Protein AF-A0A9W6WH96-F1 (afdb_monomer_lite)

Organism: Candida boidinii (NCBI:txid5477)

Secondary structure (DSSP, 8-state):
-----HHHHGGGGSGGGGGGS-HHHHHHHHH-HHHHHTS-HHHHHHHHHHHHHHHH-S-HHHHHHHHHHHHHHTTSHHHHTSTHHHHHHHHHHHHHHTGGG-S-TTS--HHHHHHHHHHHHHHHHHHHHHTT-HHHIIIIIGGGHHHHHHHHHHHTTTSHHHHHHHHHHHHHH-HHHHGGGHHHHHHHHHHHHH-HHHHTTS-HHHHHHHHHHHHHHHHHHHHHHHHHHTT--

Radius of gyration: 19.86 Å; chains: 1; bounding box: 46×36×74 Å

Foldseek 3Di:
DPPDELVNLLVCLADCSVVVDDLVVSLVVLLDPVRVVPDDPVSVVSLLVSLLVLLQDLDLVSVQSSLSSLLRNLVDPVCLPDPSLLSSLVSLLVCLVCLSVDPDPVDDDPSSLSSNLSSLVSNLSSVVSCPPPVVCCVPRPLVCVLSLLVSLLVCCVSHVVSSLVVNLVCCVVPVVSCQVCLVSSLVSLVVCVVVVVRVVVDDPSSNVSSVVSNVSSCVSNVVVVVVVVVVPD

InterPro domains:
  IPR012583 Pre-rRNA-processing protein RIX1, N-terminal [PF08167] (21-197)

pLDDT: mean 91.37, std 12.66, range [35.94, 98.75]

Sequence (233 aa):
MSVVNMDSILPFLEGDKIFELDLNNLLTLLSQPSLIKSSDKTQLNSLCGKVNNYLKSNNTRYRWIGTKLVTIICLHPEIIISNHTSIFLVNLIKILETKCFVKDESNIDIHTLVTLKSATNAINFIINKIKGKPSLTREILTPKLPIIISNLINCIHLIPEDSIKLLIKILINNSTTFRPFGNKFEVKLLNLINNDSNFNKFNQSLKDLILLSLVLLKFNLSRENSTSIMILN

Structure (mmCIF, N/CA/C/O backbone):
data_AF-A0A9W6WH96-F1
#
_entry.id   AF-A0A9W6WH96-F1
#
loop_
_atom_site.group_PDB
_atom_site.id
_atom_site.type_symbol
_atom_site.label_atom_id
_atom_site.label_alt_id
_atom_site.label_comp_id
_atom_site.label_asym_id
_atom_site.label_entity_id
_atom_site.label_seq_id
_atom_site.pdbx_PDB_ins_code
_atom_site.Cartn_x
_atom_site.Cartn_y
_atom_site.Cartn_z
_atom_site.occupancy
_atom_site.B_iso_or_equiv
_atom_site.auth_seq_id
_atom_site.auth_comp_id
_atom_site.auth_asym_id
_atom_site.auth_atom_id
_atom_site.pdbx_PDB_model_num
ATOM 1 N N . MET A 1 1 ? 4.912 -12.665 -32.620 1.00 43.31 1 MET A N 1
ATOM 2 C CA . MET A 1 1 ? 4.842 -11.627 -31.568 1.00 43.31 1 MET A CA 1
ATOM 3 C C . MET A 1 1 ? 6.234 -11.056 -31.403 1.00 43.31 1 MET A C 1
ATOM 5 O O . MET A 1 1 ? 7.136 -11.818 -31.084 1.00 43.31 1 MET A O 1
ATOM 9 N N . SER A 1 2 ? 6.435 -9.772 -31.696 1.00 48.72 2 SER A N 1
ATOM 10 C CA . SER A 1 2 ? 7.694 -9.091 -31.378 1.00 48.72 2 SER A CA 1
ATOM 11 C C . SER A 1 2 ? 7.950 -9.212 -29.876 1.00 48.72 2 SER A C 1
ATOM 13 O O . SER A 1 2 ? 7.041 -8.975 -29.080 1.00 48.72 2 SER A O 1
ATOM 15 N N . VAL A 1 3 ? 9.158 -9.6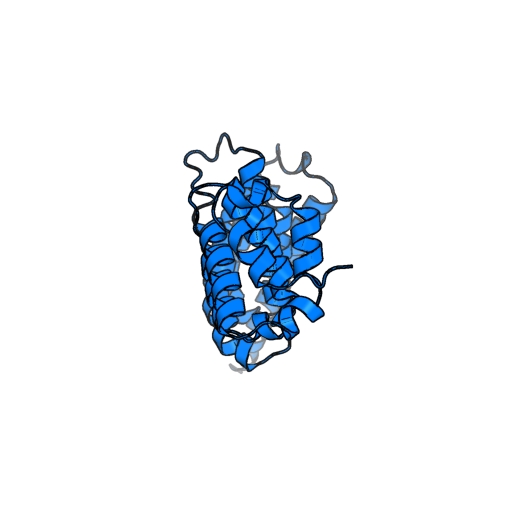18 -29.488 1.00 59.16 3 VAL A N 1
ATOM 16 C CA . VAL A 1 3 ? 9.557 -9.656 -28.079 1.00 59.16 3 VAL A CA 1
ATOM 17 C C . VAL A 1 3 ? 9.529 -8.219 -27.568 1.00 59.16 3 VAL A C 1
ATOM 19 O O . VAL A 1 3 ? 10.343 -7.398 -27.981 1.00 59.16 3 VAL A O 1
ATOM 22 N N . VAL A 1 4 ? 8.553 -7.895 -26.722 1.00 78.31 4 VAL A N 1
ATOM 23 C CA . VAL A 1 4 ? 8.501 -6.595 -26.051 1.00 78.31 4 VAL A CA 1
ATOM 24 C C . VAL A 1 4 ? 9.671 -6.549 -25.074 1.00 78.31 4 VAL A C 1
ATOM 26 O O . VAL A 1 4 ? 9.754 -7.385 -24.175 1.00 78.31 4 VAL A O 1
ATOM 29 N N . ASN A 1 5 ? 10.589 -5.605 -25.274 1.00 87.44 5 ASN A N 1
ATOM 30 C CA . ASN A 1 5 ? 11.733 -5.381 -24.394 1.00 87.44 5 ASN A CA 1
ATOM 31 C C . ASN A 1 5 ? 11.494 -4.156 -23.496 1.00 87.44 5 ASN A C 1
ATOM 33 O O . ASN A 1 5 ? 10.619 -3.330 -23.762 1.00 87.44 5 ASN A O 1
ATOM 37 N N . MET A 1 6 ? 12.278 -4.021 -22.426 1.00 92.75 6 MET A N 1
ATOM 38 C CA . MET A 1 6 ? 12.121 -2.910 -21.481 1.00 92.75 6 MET A CA 1
ATOM 39 C C . MET A 1 6 ? 12.318 -1.543 -22.154 1.00 92.75 6 MET A C 1
ATOM 41 O O . MET A 1 6 ? 11.566 -0.611 -21.875 1.00 92.75 6 MET A O 1
ATOM 45 N N . ASP A 1 7 ? 13.254 -1.439 -23.101 1.00 91.25 7 ASP A N 1
ATOM 46 C CA . ASP A 1 7 ? 13.536 -0.192 -23.825 1.00 91.25 7 ASP A CA 1
ATOM 47 C C . ASP A 1 7 ? 12.346 0.314 -24.643 1.00 91.25 7 ASP A C 1
ATOM 49 O O . ASP A 1 7 ? 12.179 1.520 -24.792 1.00 91.25 7 ASP A O 1
ATOM 53 N N . SER A 1 8 ? 11.481 -0.584 -25.123 1.00 90.38 8 SER A N 1
ATOM 54 C CA . SER A 1 8 ? 10.247 -0.194 -25.812 1.00 90.38 8 SER A CA 1
ATOM 55 C C . SER A 1 8 ? 9.182 0.376 -24.869 1.00 90.38 8 SER A C 1
ATOM 57 O O . SER A 1 8 ? 8.305 1.105 -25.318 1.00 90.38 8 SER A O 1
ATOM 59 N N . ILE A 1 9 ? 9.255 0.088 -23.564 1.00 92.50 9 ILE A N 1
ATOM 60 C CA . ILE A 1 9 ? 8.260 0.513 -22.566 1.00 92.50 9 ILE A CA 1
ATOM 61 C C . ILE A 1 9 ? 8.702 1.785 -21.832 1.00 92.50 9 ILE A C 1
ATOM 63 O O . ILE A 1 9 ? 7.886 2.666 -21.556 1.00 92.50 9 ILE A O 1
ATOM 67 N N . LEU A 1 10 ? 9.993 1.901 -21.506 1.00 94.50 10 LEU A N 1
ATOM 68 C CA . LEU A 1 10 ? 10.538 2.999 -20.698 1.00 94.50 10 LEU A CA 1
ATOM 69 C C . LEU A 1 10 ? 10.204 4.421 -21.202 1.00 94.50 10 LEU A C 1
ATOM 71 O O . LEU A 1 10 ? 9.990 5.290 -20.347 1.00 94.50 10 LEU A O 1
ATOM 75 N N . PRO A 1 11 ? 10.146 4.710 -22.518 1.00 94.00 11 PRO A N 1
ATOM 76 C CA . PRO A 1 11 ? 9.770 6.032 -23.021 1.00 94.00 11 PRO A CA 1
ATOM 77 C C . PRO A 1 11 ? 8.338 6.435 -22.661 1.00 94.00 11 PRO A C 1
ATOM 79 O O . PRO A 1 11 ? 8.086 7.612 -22.428 1.00 94.00 11 PRO A O 1
ATOM 82 N N . PHE A 1 12 ? 7.420 5.470 -22.558 1.00 93.44 12 PHE A N 1
ATOM 83 C CA . PHE A 1 12 ? 6.015 5.723 -22.226 1.00 93.44 12 PHE A CA 1
ATOM 84 C C . PHE A 1 12 ? 5.785 5.920 -20.725 1.00 93.44 12 PHE A C 1
ATOM 86 O O . PHE A 1 12 ? 4.763 6.452 -20.317 1.00 93.44 12 PHE A O 1
ATOM 93 N N . LEU A 1 13 ? 6.745 5.552 -19.874 1.00 94.00 13 LEU A N 1
ATOM 94 C CA . LEU A 1 13 ? 6.675 5.767 -18.424 1.00 94.00 13 LEU A CA 1
ATOM 95 C C . LEU A 1 13 ? 7.136 7.180 -18.005 1.00 94.00 13 LEU A C 1
ATOM 97 O O . LEU A 1 13 ? 7.658 7.366 -16.905 1.00 94.00 13 LEU A O 1
ATOM 101 N N . GLU A 1 14 ? 6.988 8.181 -18.874 1.00 90.19 14 GLU A N 1
ATOM 102 C CA . GLU A 1 14 ? 7.361 9.574 -18.604 1.00 90.19 14 GLU A CA 1
ATOM 103 C C . GLU A 1 14 ? 6.163 10.516 -18.708 1.00 90.19 14 GLU A C 1
ATOM 105 O O . GLU A 1 14 ? 5.670 10.792 -19.800 1.00 90.19 14 GLU A O 1
ATOM 110 N N . GLY A 1 15 ? 5.739 11.073 -17.570 1.00 91.19 15 GLY A N 1
ATOM 111 C CA . GLY A 1 15 ? 4.706 12.111 -17.532 1.00 91.19 15 GLY A CA 1
ATOM 112 C C . GLY A 1 15 ? 3.425 11.671 -18.238 1.00 91.19 15 GLY A C 1
ATOM 113 O O . GLY A 1 15 ? 2.904 10.592 -17.943 1.00 91.19 15 GLY A O 1
ATOM 114 N N . ASP A 1 16 ? 2.944 12.496 -19.169 1.00 94.88 16 ASP A N 1
ATOM 115 C CA . ASP A 1 16 ? 1.721 12.248 -19.938 1.00 94.88 16 ASP A CA 1
ATOM 116 C C . ASP A 1 16 ? 1.843 11.152 -20.998 1.00 94.88 16 ASP A C 1
ATOM 118 O O . ASP A 1 16 ? 0.815 10.608 -21.401 1.00 94.88 16 ASP A O 1
ATOM 122 N N . LYS A 1 17 ? 3.059 10.749 -21.398 1.00 94.12 17 LYS A N 1
ATOM 123 C CA . LYS A 1 17 ? 3.243 9.693 -22.412 1.00 94.12 17 LYS A CA 1
ATOM 124 C C . LYS A 1 17 ? 2.633 8.356 -21.987 1.00 94.12 17 LYS A C 1
ATOM 126 O O . LYS A 1 17 ? 2.314 7.519 -22.822 1.00 94.12 17 LYS A O 1
ATOM 131 N N . ILE A 1 18 ? 2.403 8.157 -20.687 1.00 93.88 18 ILE A N 1
ATOM 132 C CA . ILE A 1 18 ? 1.748 6.950 -20.166 1.00 93.88 18 ILE A CA 1
ATOM 133 C C . ILE A 1 18 ? 0.298 6.816 -20.620 1.00 93.88 18 ILE A C 1
ATOM 135 O O . ILE A 1 18 ? -0.246 5.717 -20.597 1.00 93.88 18 ILE A O 1
ATOM 139 N N . PHE A 1 19 ? -0.326 7.923 -21.026 1.00 92.94 19 PHE A N 1
ATOM 140 C CA . PHE A 1 19 ? -1.679 7.936 -21.567 1.00 92.94 19 PHE A CA 1
ATOM 141 C C . PHE A 1 19 ? -1.729 7.608 -23.063 1.00 92.94 19 PHE A C 1
ATOM 143 O O . PHE A 1 19 ? -2.820 7.402 -23.586 1.00 92.94 19 PHE A O 1
ATOM 150 N N . GLU A 1 20 ? -0.579 7.523 -23.741 1.00 92.56 20 GLU A N 1
ATOM 151 C CA . GLU A 1 20 ? -0.488 7.035 -25.125 1.00 92.56 20 GLU A CA 1
ATOM 152 C C . GLU A 1 20 ? -0.678 5.512 -25.206 1.00 92.56 20 GLU A C 1
ATOM 154 O O . GLU A 1 20 ? -0.972 4.973 -26.272 1.00 92.56 20 GLU A O 1
ATOM 159 N N . LEU A 1 21 ? -0.538 4.812 -24.075 1.00 89.00 21 LEU A N 1
ATOM 160 C CA . LEU A 1 21 ? -0.776 3.380 -23.953 1.00 89.00 21 LEU A CA 1
ATOM 161 C C . LEU A 1 21 ? -2.022 3.101 -23.114 1.00 89.00 21 LEU A C 1
ATOM 163 O O . LEU A 1 21 ? -2.328 3.799 -22.146 1.00 89.00 21 LEU A O 1
ATOM 167 N N . ASP A 1 22 ? -2.698 1.997 -23.427 1.00 93.38 22 ASP A N 1
ATOM 168 C CA . ASP A 1 22 ? -3.672 1.436 -22.500 1.00 93.38 22 ASP A CA 1
ATOM 169 C C . ASP A 1 22 ? -2.956 0.968 -21.221 1.00 93.38 22 ASP A C 1
ATOM 171 O O . ASP A 1 22 ? -2.044 0.132 -21.253 1.00 93.38 22 ASP A O 1
ATOM 175 N N . LEU A 1 23 ? -3.375 1.517 -20.079 1.00 92.88 23 LEU A N 1
ATOM 176 C CA . LEU A 1 23 ? -2.734 1.246 -18.795 1.00 92.88 23 LEU A CA 1
ATOM 177 C C . LEU A 1 23 ? -2.825 -0.239 -18.418 1.00 92.88 23 LEU A C 1
ATOM 179 O O . LEU A 1 23 ? -1.879 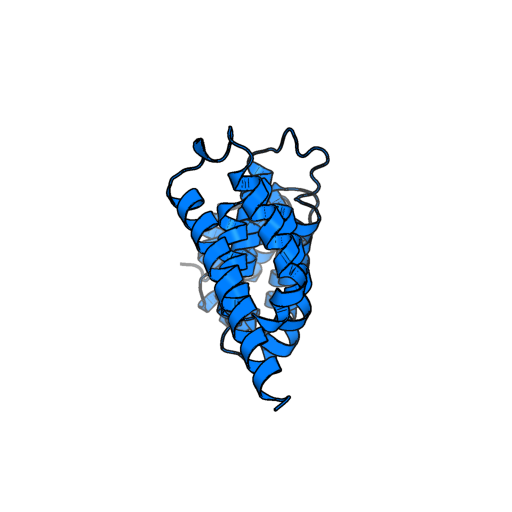-0.766 -17.837 1.00 92.88 23 LEU A O 1
ATOM 183 N N . ASN A 1 24 ? -3.913 -0.938 -18.752 1.00 94.44 24 ASN A N 1
ATOM 184 C CA . ASN A 1 24 ? -4.045 -2.358 -18.421 1.00 94.44 24 ASN A CA 1
ATOM 185 C C . ASN A 1 24 ? -3.065 -3.207 -19.233 1.00 94.44 24 ASN A C 1
ATOM 187 O O . ASN A 1 24 ? -2.438 -4.112 -18.676 1.00 94.44 24 ASN A O 1
ATOM 191 N N . ASN A 1 25 ? -2.870 -2.883 -20.511 1.00 93.19 25 ASN A N 1
ATOM 192 C CA . ASN A 1 25 ? -1.865 -3.528 -21.353 1.00 93.19 25 ASN A CA 1
ATOM 193 C C . ASN A 1 25 ? -0.452 -3.307 -20.800 1.00 93.19 25 ASN A C 1
ATOM 195 O O . ASN A 1 25 ? 0.304 -4.267 -20.642 1.00 93.19 25 ASN A O 1
ATOM 199 N N . LEU A 1 26 ? -0.117 -2.072 -20.419 1.00 94.94 26 LEU A N 1
ATOM 200 C CA . LEU A 1 26 ? 1.169 -1.748 -19.796 1.00 94.94 26 LEU A CA 1
ATOM 201 C C . LEU A 1 26 ? 1.392 -2.528 -18.488 1.00 94.94 26 LEU A C 1
ATOM 203 O O . LEU A 1 26 ? 2.449 -3.130 -18.294 1.00 94.94 26 LEU A O 1
ATOM 207 N N . LEU A 1 27 ? 0.395 -2.559 -17.599 1.00 95.94 27 LEU A N 1
ATOM 208 C CA . LEU A 1 27 ? 0.463 -3.321 -16.347 1.00 95.94 27 LEU A CA 1
ATOM 209 C C . LEU A 1 27 ? 0.588 -4.831 -16.612 1.00 95.94 27 LEU A C 1
ATOM 211 O O . LEU A 1 27 ? 1.338 -5.517 -15.920 1.00 95.94 27 LEU A O 1
ATOM 215 N N . THR A 1 28 ? -0.083 -5.345 -17.643 1.00 95.19 28 THR A N 1
ATOM 216 C CA . THR A 1 28 ? 0.016 -6.755 -18.047 1.00 95.19 28 THR A CA 1
ATOM 217 C C . THR A 1 28 ? 1.424 -7.096 -18.521 1.00 95.19 28 THR A C 1
ATOM 219 O O . THR A 1 28 ? 1.975 -8.108 -18.086 1.00 95.19 28 THR A O 1
ATOM 222 N N . LEU A 1 29 ? 2.045 -6.240 -19.337 1.00 94.38 29 LEU A N 1
ATOM 223 C CA . LEU A 1 29 ? 3.429 -6.417 -19.787 1.00 94.38 29 LEU A CA 1
ATOM 224 C C . LEU A 1 29 ? 4.414 -6.388 -18.613 1.00 94.38 29 LEU A C 1
ATOM 226 O O . LEU A 1 29 ? 5.224 -7.301 -18.470 1.00 94.38 29 LEU A O 1
ATOM 230 N N . LEU A 1 30 ? 4.294 -5.398 -17.724 1.00 95.81 30 LEU A N 1
ATOM 231 C CA . LEU A 1 30 ? 5.147 -5.275 -16.535 1.00 95.81 30 LEU A CA 1
ATOM 232 C C . LEU A 1 30 ? 4.955 -6.420 -15.530 1.00 95.81 30 LEU A C 1
ATOM 234 O O . LEU A 1 30 ? 5.844 -6.681 -14.721 1.00 95.81 30 LEU A O 1
ATOM 238 N N . SER A 1 31 ? 3.821 -7.124 -15.572 1.00 95.94 31 SER A N 1
ATOM 239 C CA . SER A 1 31 ? 3.589 -8.312 -14.744 1.00 95.94 31 SER A CA 1
ATOM 240 C C . SER A 1 31 ? 4.328 -9.560 -15.244 1.00 95.94 31 SER A C 1
ATOM 242 O O . SER A 1 31 ? 4.489 -10.507 -14.475 1.00 95.94 31 SER A O 1
ATOM 244 N N . GLN A 1 32 ? 4.809 -9.572 -16.494 1.00 95.06 32 GLN A N 1
ATOM 245 C CA . GLN A 1 32 ? 5.478 -10.734 -17.081 1.00 95.06 32 GLN A CA 1
ATOM 246 C C . GLN A 1 32 ? 6.895 -10.907 -16.510 1.00 95.06 32 GLN A C 1
ATOM 248 O O . GLN A 1 32 ? 7.728 -10.008 -16.655 1.00 95.06 32 GLN A O 1
ATOM 253 N N . PRO A 1 33 ? 7.233 -12.069 -15.913 1.00 93.75 33 PRO A N 1
ATOM 254 C CA . PRO A 1 33 ? 8.574 -12.302 -15.374 1.00 93.75 33 PRO A CA 1
ATOM 255 C C . PRO A 1 33 ? 9.675 -12.268 -16.437 1.00 93.75 33 PRO A C 1
ATOM 257 O O . PRO A 1 33 ? 10.805 -11.903 -16.128 1.00 93.75 33 PRO A O 1
ATOM 260 N N . SER A 1 34 ? 9.359 -12.649 -17.681 1.00 92.81 34 SER A N 1
ATOM 261 C CA . SER A 1 34 ? 10.312 -12.648 -18.796 1.00 92.81 34 SER A CA 1
ATOM 262 C C . SER A 1 34 ? 10.892 -11.259 -19.043 1.00 92.81 34 SER A C 1
ATOM 264 O O . SER A 1 34 ? 12.106 -11.137 -19.148 1.00 92.81 34 SER A O 1
ATOM 266 N N . LEU A 1 35 ? 10.045 -10.226 -19.041 1.00 93.44 35 LEU A N 1
ATOM 267 C CA . LEU A 1 35 ? 10.442 -8.837 -19.261 1.00 93.44 35 LEU A CA 1
ATOM 268 C C . LEU A 1 35 ? 11.412 -8.341 -18.177 1.00 93.44 35 LEU A C 1
ATOM 270 O O . LEU A 1 35 ? 12.414 -7.701 -18.486 1.00 93.44 35 LEU A O 1
ATOM 274 N N . ILE A 1 36 ? 11.130 -8.646 -16.906 1.00 93.69 36 ILE A N 1
ATOM 275 C CA . ILE A 1 36 ? 11.976 -8.210 -15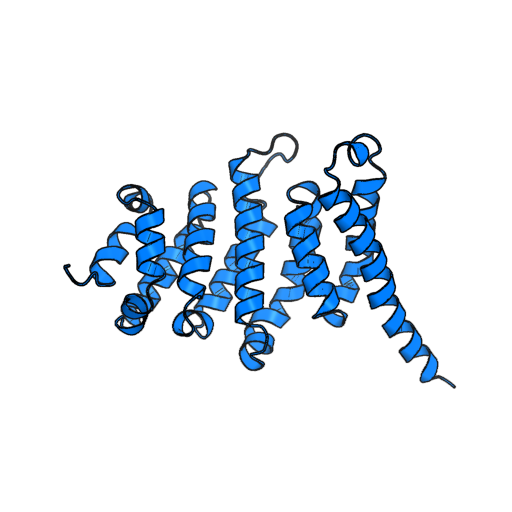.784 1.00 93.69 36 ILE A CA 1
ATOM 276 C C . ILE A 1 36 ? 13.293 -8.983 -15.751 1.00 93.69 36 ILE A C 1
ATOM 278 O O . ILE A 1 36 ? 14.346 -8.374 -15.583 1.00 93.69 36 ILE A O 1
ATOM 282 N N . LYS A 1 37 ? 13.258 -10.303 -15.964 1.00 91.62 37 LYS A N 1
ATOM 283 C CA . LYS A 1 37 ? 14.458 -11.153 -15.939 1.00 91.62 37 LYS A CA 1
ATOM 284 C C . LYS A 1 37 ? 15.406 -10.904 -17.105 1.00 91.62 37 LYS A C 1
ATOM 286 O O . LYS A 1 37 ? 16.606 -11.098 -16.948 1.00 91.62 37 LYS A O 1
ATOM 291 N N . SER A 1 38 ? 14.884 -10.501 -18.263 1.00 91.25 38 SER A N 1
ATOM 292 C CA . SER A 1 38 ? 15.706 -10.147 -19.423 1.00 91.25 38 SER A CA 1
ATOM 293 C C . SER A 1 38 ? 16.267 -8.726 -19.358 1.00 91.25 38 SER A C 1
ATOM 295 O O . SER A 1 38 ? 17.024 -8.350 -20.246 1.00 91.25 38 SER A O 1
ATOM 297 N N . SER A 1 39 ? 15.860 -7.920 -18.371 1.00 93.81 39 SER A N 1
ATOM 298 C CA . SER A 1 39 ? 16.309 -6.535 -18.233 1.00 93.81 39 SER A CA 1
ATOM 299 C C . SER A 1 39 ? 17.620 -6.452 -17.463 1.00 93.81 39 SER A C 1
ATOM 301 O O . SER A 1 39 ? 17.799 -7.118 -16.441 1.00 93.81 39 SER A O 1
ATOM 303 N N . ASP A 1 40 ? 18.519 -5.577 -17.903 1.00 94.19 40 ASP A N 1
ATOM 304 C CA . ASP A 1 40 ? 19.734 -5.281 -17.156 1.00 94.19 40 ASP A CA 1
ATOM 305 C C . ASP A 1 40 ? 19.469 -4.354 -15.950 1.00 94.19 40 ASP A C 1
ATOM 307 O O . ASP A 1 40 ? 18.388 -3.789 -15.748 1.00 94.19 40 ASP A O 1
ATOM 311 N N . LYS A 1 41 ? 20.494 -4.172 -15.112 1.00 94.00 41 LYS A N 1
ATOM 312 C CA . LYS A 1 41 ? 20.401 -3.337 -13.906 1.00 94.00 41 LYS A CA 1
ATOM 313 C C . LYS A 1 41 ? 20.079 -1.870 -14.223 1.00 94.00 41 LYS A C 1
ATOM 315 O O . LYS A 1 41 ? 19.404 -1.215 -13.428 1.00 94.00 41 LYS A O 1
ATOM 320 N N . THR A 1 42 ? 20.559 -1.343 -15.345 1.00 95.56 42 THR A N 1
ATOM 321 C CA . THR A 1 42 ? 20.336 0.047 -15.767 1.00 95.56 42 THR A CA 1
ATOM 322 C C . THR A 1 42 ? 18.880 0.253 -16.167 1.00 95.56 42 THR A C 1
ATOM 324 O O . THR A 1 42 ? 18.243 1.205 -15.711 1.00 95.56 42 THR A O 1
ATOM 327 N N . GLN A 1 43 ? 18.322 -0.683 -16.930 1.00 95.69 43 GLN A N 1
ATOM 328 C CA . GLN A 1 43 ? 16.921 -0.707 -17.336 1.00 95.69 43 GLN A CA 1
ATOM 329 C C . GLN A 1 43 ? 15.988 -0.828 -16.128 1.00 95.69 43 GLN A C 1
ATOM 331 O O . GLN A 1 43 ? 15.042 -0.048 -16.003 1.00 95.69 43 GLN A O 1
ATOM 336 N N . LEU A 1 44 ? 16.287 -1.727 -15.183 1.00 96.38 44 LEU A N 1
ATOM 337 C CA . LEU A 1 44 ? 15.505 -1.862 -13.948 1.00 96.38 44 LEU A CA 1
ATOM 338 C C . LEU A 1 44 ? 15.581 -0.604 -13.072 1.00 96.38 44 LEU A C 1
ATOM 340 O O . LEU A 1 44 ? 14.573 -0.182 -12.504 1.00 96.38 44 LEU A O 1
ATOM 344 N N . ASN A 1 45 ? 16.748 0.039 -12.988 1.00 96.75 45 ASN A N 1
ATOM 345 C CA . ASN A 1 45 ? 16.885 1.317 -12.288 1.00 96.75 45 ASN A CA 1
ATOM 346 C C . ASN A 1 45 ? 16.075 2.430 -12.961 1.00 96.75 45 ASN A C 1
ATOM 348 O O . ASN A 1 45 ? 15.434 3.215 -12.261 1.00 96.75 45 ASN A O 1
ATOM 352 N N . SER A 1 46 ? 16.071 2.482 -14.295 1.00 97.06 46 SER A N 1
ATOM 353 C CA . SER A 1 46 ? 15.273 3.437 -15.070 1.00 97.06 46 SER A CA 1
ATOM 354 C C . SER A 1 46 ? 13.774 3.220 -14.848 1.00 97.06 46 SER A C 1
ATOM 356 O O . SER A 1 46 ? 13.060 4.169 -14.517 1.00 97.06 46 SER A O 1
ATOM 358 N N . LEU A 1 47 ? 13.309 1.966 -14.912 1.00 97.81 47 LEU A N 1
ATOM 359 C CA . LEU A 1 47 ? 11.928 1.583 -14.604 1.00 97.81 47 LEU A CA 1
ATOM 360 C C . LEU A 1 47 ? 11.531 2.052 -13.200 1.00 97.81 47 LEU A C 1
ATOM 362 O O . LEU A 1 47 ? 10.558 2.790 -13.039 1.00 97.81 47 LEU A O 1
ATOM 366 N N . CYS A 1 48 ? 12.307 1.668 -12.184 1.00 98.06 48 CYS A N 1
ATOM 367 C CA . CYS A 1 48 ? 12.036 2.041 -10.800 1.00 98.06 48 CYS A CA 1
ATOM 368 C C . CYS A 1 48 ? 12.052 3.559 -10.597 1.00 98.06 48 CYS A C 1
ATOM 370 O O . CYS A 1 48 ? 11.176 4.092 -9.917 1.00 98.06 48 CYS A O 1
ATOM 372 N N . GLY A 1 49 ? 13.003 4.268 -11.212 1.00 98.00 49 GLY A N 1
ATOM 373 C CA . GLY A 1 49 ? 13.092 5.726 -11.161 1.00 98.00 49 GLY A CA 1
ATOM 374 C C . GLY A 1 49 ? 11.853 6.410 -11.742 1.00 98.00 49 GLY A C 1
ATOM 375 O O . GLY A 1 49 ? 11.284 7.299 -11.109 1.00 98.00 49 GLY A O 1
ATOM 376 N N . LYS A 1 50 ? 11.376 5.949 -12.900 1.00 98.00 50 LYS A N 1
ATOM 377 C CA . LYS A 1 50 ? 10.167 6.478 -13.548 1.00 98.00 50 LYS A CA 1
ATOM 378 C C . LYS A 1 50 ? 8.905 6.208 -12.732 1.00 98.00 50 LYS A C 1
ATOM 380 O O . LYS A 1 50 ? 8.135 7.131 -12.471 1.00 98.00 50 LYS A O 1
ATOM 385 N N . VAL A 1 51 ? 8.733 4.985 -12.225 1.00 98.25 51 VAL A N 1
ATOM 386 C CA . VAL A 1 51 ? 7.625 4.644 -11.311 1.00 98.25 51 VAL A CA 1
ATOM 387 C C . VAL A 1 51 ? 7.655 5.521 -10.056 1.00 98.25 51 VAL A C 1
ATOM 389 O O . VAL A 1 51 ? 6.621 6.014 -9.599 1.00 98.25 51 VAL A O 1
ATOM 392 N N . ASN A 1 52 ? 8.848 5.780 -9.524 1.00 98.00 52 ASN A N 1
ATOM 393 C CA . ASN A 1 52 ? 9.028 6.643 -8.368 1.00 98.00 52 ASN A CA 1
ATOM 394 C C . ASN A 1 52 ? 8.623 8.103 -8.634 1.00 98.00 52 ASN A C 1
ATOM 396 O O . ASN A 1 52 ? 8.072 8.758 -7.748 1.00 98.00 52 ASN A O 1
ATOM 400 N N . ASN A 1 53 ? 8.854 8.612 -9.847 1.00 98.19 53 ASN A N 1
ATOM 401 C CA . ASN A 1 53 ? 8.446 9.965 -10.232 1.00 98.19 53 ASN A CA 1
ATOM 402 C C . ASN A 1 53 ? 6.918 10.127 -10.200 1.00 98.19 53 ASN A C 1
ATOM 404 O O . ASN A 1 53 ? 6.427 11.147 -9.714 1.00 98.19 53 ASN A O 1
ATOM 408 N N . TYR A 1 54 ? 6.161 9.102 -10.609 1.00 98.38 54 TYR A N 1
ATOM 409 C CA . TYR A 1 54 ? 4.697 9.106 -10.489 1.00 98.38 54 TYR A CA 1
ATOM 410 C C . TYR A 1 54 ? 4.230 9.189 -9.030 1.00 98.38 54 TYR A C 1
ATOM 412 O O . TYR A 1 54 ? 3.360 9.999 -8.711 1.00 98.38 54 TYR A O 1
ATOM 420 N N . LEU A 1 55 ? 4.842 8.419 -8.121 1.00 98.19 55 LEU A N 1
ATOM 421 C CA . LEU A 1 55 ? 4.510 8.467 -6.687 1.00 98.19 55 LEU A CA 1
ATOM 422 C C . LEU A 1 55 ? 4.803 9.835 -6.052 1.00 98.19 55 LEU A C 1
ATOM 424 O O . LEU A 1 55 ? 4.076 10.271 -5.160 1.00 98.19 55 LEU A O 1
ATOM 428 N N . LYS A 1 56 ? 5.874 10.503 -6.495 1.00 96.94 56 LYS A N 1
ATOM 429 C CA . LYS A 1 5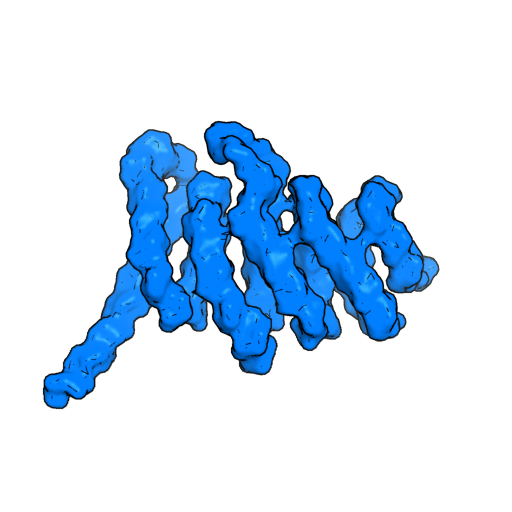6 ? 6.294 11.814 -5.978 1.00 96.94 56 LYS A CA 1
ATOM 430 C C . LYS A 1 56 ? 5.480 12.980 -6.521 1.00 96.94 56 LYS A C 1
ATOM 432 O O . LYS A 1 56 ? 5.533 14.058 -5.935 1.00 96.94 56 LYS A O 1
ATOM 437 N N . SER A 1 57 ? 4.757 12.784 -7.620 1.00 96.38 57 SER A N 1
ATOM 438 C CA . SER A 1 57 ? 4.023 13.857 -8.281 1.00 96.38 57 SER A CA 1
ATOM 439 C C . SER A 1 57 ? 3.050 14.572 -7.340 1.00 96.38 57 SER A C 1
ATOM 441 O O . SER A 1 57 ? 2.487 13.957 -6.437 1.00 96.38 57 SER A O 1
ATOM 443 N N . ASN A 1 58 ? 2.798 15.858 -7.584 1.00 94.00 58 ASN A N 1
ATOM 444 C CA . ASN A 1 58 ? 1.730 16.605 -6.914 1.00 94.00 58 ASN A CA 1
ATOM 445 C C . ASN A 1 58 ? 0.347 16.353 -7.530 1.00 94.00 58 ASN A C 1
ATOM 447 O O . ASN A 1 58 ? -0.657 16.783 -6.973 1.00 94.00 58 ASN A O 1
ATOM 451 N N . ASN A 1 59 ? 0.283 15.641 -8.656 1.00 94.75 59 ASN A N 1
ATOM 452 C CA . ASN A 1 59 ? -0.966 15.287 -9.311 1.00 94.75 59 ASN A CA 1
ATOM 453 C C . ASN A 1 59 ? -1.517 13.961 -8.752 1.00 94.75 59 ASN A C 1
ATOM 455 O O . ASN A 1 59 ? -0.860 12.917 -8.819 1.00 94.75 59 ASN A O 1
ATOM 459 N N . THR A 1 60 ? -2.750 13.992 -8.241 1.00 95.50 60 THR A N 1
ATOM 460 C CA . THR A 1 60 ? -3.450 12.829 -7.669 1.00 95.50 60 THR A CA 1
ATOM 461 C C . THR A 1 60 ? -3.557 11.656 -8.646 1.00 95.50 60 THR A C 1
ATOM 463 O O . THR A 1 60 ? -3.311 10.511 -8.267 1.00 95.50 60 THR A O 1
ATOM 466 N N . ARG A 1 61 ? -3.845 11.916 -9.927 1.00 95.25 61 ARG A N 1
ATOM 467 C CA . ARG A 1 61 ? -3.944 10.870 -10.956 1.00 95.25 61 ARG A CA 1
ATOM 468 C C . ARG A 1 61 ? -2.598 10.193 -11.199 1.00 95.25 61 ARG A C 1
ATOM 470 O O . ARG A 1 61 ? -2.543 8.969 -11.283 1.00 95.25 61 ARG A O 1
ATOM 477 N N . TYR A 1 62 ? -1.508 10.954 -11.260 1.00 97.31 62 TYR A N 1
ATOM 478 C CA . TYR A 1 62 ? -0.168 10.375 -11.388 1.00 97.31 62 TYR A CA 1
ATOM 479 C C . TYR A 1 62 ? 0.223 9.545 -10.169 1.00 97.31 62 TYR A C 1
ATOM 481 O O . TYR A 1 62 ? 0.744 8.444 -10.335 1.00 97.31 62 TYR A O 1
ATOM 489 N N . ARG A 1 63 ? -0.105 10.003 -8.956 1.00 97.81 63 ARG A N 1
ATOM 490 C CA . ARG A 1 63 ? 0.081 9.200 -7.740 1.00 97.81 63 ARG A CA 1
ATOM 491 C C . ARG A 1 63 ? -0.665 7.880 -7.830 1.00 97.81 63 ARG A C 1
ATOM 493 O O . ARG A 1 63 ? -0.065 6.838 -7.575 1.00 97.81 63 ARG A O 1
ATOM 500 N N . TRP A 1 64 ? -1.933 7.909 -8.248 1.00 98.19 64 TRP A N 1
ATOM 501 C CA . TRP A 1 64 ? -2.729 6.700 -8.455 1.00 98.19 64 TRP A CA 1
ATOM 502 C C . TRP A 1 64 ? -2.053 5.733 -9.431 1.00 98.19 64 TRP A C 1
ATOM 504 O O . TRP A 1 64 ? -1.867 4.568 -9.079 1.00 98.19 64 TRP A O 1
ATOM 514 N N . ILE A 1 65 ? -1.600 6.210 -10.594 1.00 98.31 65 ILE A N 1
ATOM 515 C CA . ILE A 1 65 ? -0.857 5.386 -11.561 1.00 98.31 65 ILE A CA 1
ATOM 516 C C . ILE A 1 65 ? 0.403 4.796 -10.919 1.00 98.31 65 ILE A C 1
ATOM 518 O O . ILE A 1 65 ? 0.632 3.589 -11.008 1.00 98.31 65 ILE A O 1
ATOM 522 N N . GLY A 1 66 ? 1.165 5.612 -10.187 1.00 98.44 66 GLY A N 1
ATOM 523 C CA . GLY A 1 66 ? 2.336 5.172 -9.432 1.00 98.44 66 GLY A CA 1
ATOM 524 C C . GLY A 1 66 ? 2.018 4.023 -8.474 1.00 98.44 66 GLY A C 1
ATOM 525 O O . GLY A 1 66 ? 2.754 3.039 -8.439 1.00 98.44 66 GLY A O 1
ATOM 526 N N . THR A 1 67 ? 0.889 4.076 -7.752 1.00 98.69 67 THR A N 1
ATOM 527 C CA . THR A 1 67 ? 0.483 2.972 -6.860 1.00 98.69 67 THR A CA 1
ATOM 528 C C . THR A 1 67 ? 0.215 1.665 -7.615 1.00 98.69 67 THR A C 1
ATOM 530 O O . THR A 1 67 ? 0.553 0.590 -7.111 1.00 98.69 67 THR A O 1
ATOM 533 N N . LYS A 1 68 ? -0.349 1.730 -8.832 1.00 98.50 68 LYS A N 1
ATOM 534 C CA . LYS A 1 68 ? -0.599 0.546 -9.672 1.00 98.50 68 LYS A CA 1
ATOM 535 C C . LYS A 1 68 ? 0.698 -0.023 -10.224 1.00 98.50 68 LYS A C 1
ATOM 537 O O . LYS A 1 68 ? 0.935 -1.220 -10.075 1.00 98.50 68 LYS A O 1
ATOM 542 N N . LEU A 1 69 ? 1.557 0.839 -10.764 1.00 98.50 69 LEU A N 1
ATOM 543 C CA . LEU A 1 69 ? 2.866 0.450 -11.282 1.00 98.50 69 LEU A CA 1
ATOM 544 C C . LEU A 1 69 ? 3.710 -0.223 -10.198 1.00 98.50 69 LEU A C 1
ATOM 546 O O . LEU A 1 69 ? 4.167 -1.338 -10.419 1.00 98.50 69 LEU A O 1
ATOM 550 N N . VAL A 1 70 ? 3.838 0.388 -9.010 1.00 98.44 70 VAL A N 1
ATOM 551 C CA . VAL A 1 70 ? 4.570 -0.208 -7.875 1.00 98.44 70 VAL A CA 1
ATOM 552 C C . VAL A 1 70 ? 4.023 -1.584 -7.522 1.00 98.44 70 VAL A C 1
ATOM 554 O O . VAL A 1 70 ? 4.797 -2.523 -7.365 1.00 98.44 70 VAL A O 1
ATOM 557 N N . THR A 1 71 ? 2.700 -1.721 -7.415 1.00 98.44 71 THR A N 1
ATOM 558 C CA . THR A 1 71 ? 2.076 -3.005 -7.062 1.00 98.44 71 THR A CA 1
ATOM 559 C C . THR A 1 71 ? 2.454 -4.099 -8.062 1.00 98.44 71 THR A C 1
ATOM 561 O O . THR A 1 71 ? 2.795 -5.207 -7.653 1.00 98.44 71 THR A O 1
ATOM 564 N N . ILE A 1 72 ? 2.451 -3.781 -9.359 1.00 98.06 72 ILE A N 1
ATOM 565 C CA . ILE A 1 72 ? 2.800 -4.732 -10.417 1.00 98.06 72 ILE A CA 1
ATOM 566 C C . ILE A 1 72 ? 4.295 -5.046 -10.437 1.00 98.06 72 ILE A C 1
ATOM 568 O O . ILE A 1 72 ? 4.659 -6.218 -10.415 1.00 98.06 72 ILE A O 1
ATOM 572 N N . ILE A 1 73 ? 5.184 -4.050 -10.427 1.00 97.69 73 ILE A N 1
ATOM 573 C CA . ILE A 1 73 ? 6.628 -4.332 -10.508 1.00 97.69 73 ILE A CA 1
ATOM 574 C C . ILE A 1 73 ? 7.137 -5.060 -9.253 1.00 97.69 73 ILE A C 1
ATOM 576 O O . ILE A 1 73 ? 8.041 -5.887 -9.335 1.00 97.69 73 ILE A O 1
ATOM 580 N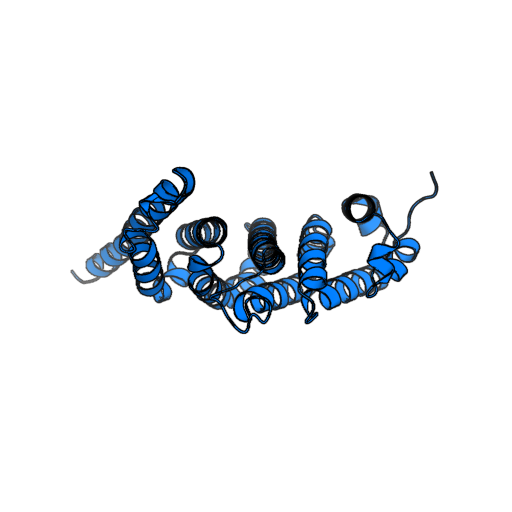 N . CYS A 1 74 ? 6.509 -4.838 -8.094 1.00 97.69 74 CYS A N 1
ATOM 581 C CA . CYS A 1 74 ? 6.803 -5.554 -6.853 1.00 97.69 74 CYS A CA 1
ATOM 582 C C . CYS A 1 74 ? 6.235 -6.990 -6.813 1.00 97.69 74 CYS A C 1
ATOM 584 O O . CYS A 1 74 ? 6.391 -7.683 -5.803 1.00 97.69 74 CYS A O 1
ATOM 586 N N . LEU A 1 75 ? 5.592 -7.478 -7.883 1.00 97.00 75 LEU A N 1
ATOM 587 C CA . LEU A 1 75 ? 5.355 -8.917 -8.052 1.00 97.00 75 LEU A CA 1
ATOM 588 C C . LEU A 1 75 ? 6.679 -9.687 -8.142 1.00 97.00 75 LEU A C 1
ATOM 590 O O . LEU A 1 75 ? 6.742 -10.830 -7.679 1.00 97.00 75 LEU A O 1
ATOM 594 N N . HIS A 1 76 ? 7.715 -9.035 -8.675 1.00 96.69 76 HIS A N 1
ATOM 595 C CA . HIS A 1 76 ? 8.991 -9.640 -9.035 1.00 96.69 76 HIS A CA 1
ATOM 596 C C . HIS A 1 76 ? 10.008 -9.573 -7.887 1.00 96.69 76 HIS A C 1
ATOM 598 O O . HIS A 1 76 ? 10.237 -8.490 -7.327 1.00 96.69 76 HIS A O 1
ATOM 604 N N . PRO A 1 77 ? 10.630 -10.705 -7.502 1.00 94.12 77 PRO A N 1
ATOM 605 C CA . PRO A 1 77 ? 11.624 -10.750 -6.431 1.00 94.12 77 PRO A CA 1
ATOM 606 C C . PRO A 1 77 ? 12.791 -9.780 -6.621 1.00 94.12 77 PRO A C 1
ATOM 608 O O . PRO A 1 77 ? 13.222 -9.180 -5.639 1.00 94.12 77 PRO A O 1
ATOM 611 N N . GLU A 1 78 ? 13.248 -9.596 -7.860 1.00 94.69 78 GLU A N 1
ATOM 612 C CA . GLU A 1 78 ? 14.356 -8.724 -8.263 1.00 94.69 78 GLU A CA 1
ATOM 613 C C . GLU A 1 78 ? 14.113 -7.276 -7.820 1.00 94.69 78 GLU A C 1
ATOM 615 O O . GLU A 1 78 ? 15.014 -6.611 -7.309 1.00 94.69 78 GLU A O 1
ATOM 620 N N . ILE A 1 79 ? 12.867 -6.808 -7.940 1.00 96.75 79 ILE A N 1
ATOM 621 C CA . ILE A 1 79 ? 12.466 -5.479 -7.475 1.00 96.75 79 ILE A CA 1
ATOM 622 C C . ILE A 1 79 ? 12.342 -5.465 -5.953 1.00 96.75 79 ILE A C 1
ATOM 624 O O . ILE A 1 79 ? 12.871 -4.556 -5.315 1.00 96.75 79 ILE A O 1
ATOM 628 N N . ILE A 1 80 ? 11.704 -6.480 -5.355 1.00 96.12 80 ILE A N 1
ATOM 629 C CA . ILE A 1 80 ? 11.472 -6.545 -3.901 1.00 96.12 80 ILE A CA 1
ATOM 630 C C . ILE A 1 80 ? 12.773 -6.496 -3.094 1.00 96.12 80 ILE A C 1
ATOM 632 O O . ILE A 1 80 ? 12.827 -5.787 -2.088 1.00 96.12 80 ILE A O 1
ATOM 636 N N . ILE A 1 81 ? 13.810 -7.221 -3.518 1.00 93.94 81 ILE A N 1
ATOM 637 C CA . ILE A 1 81 ? 15.108 -7.244 -2.822 1.00 93.94 81 ILE A CA 1
ATOM 638 C C . ILE A 1 81 ? 15.963 -6.001 -3.102 1.00 93.94 81 ILE A C 1
ATOM 640 O O . ILE A 1 81 ? 16.992 -5.812 -2.461 1.00 93.94 81 ILE A O 1
ATOM 644 N N . SER A 1 82 ? 15.564 -5.161 -4.060 1.00 93.62 82 SER A N 1
ATOM 645 C CA . SER A 1 82 ? 16.310 -3.956 -4.414 1.00 93.62 82 SER A CA 1
ATOM 646 C C . SER A 1 82 ? 16.098 -2.822 -3.404 1.00 93.62 82 SER A C 1
ATOM 648 O O . SER A 1 82 ? 15.072 -2.729 -2.723 1.00 93.62 82 SER A O 1
ATOM 650 N N . ASN A 1 83 ? 17.035 -1.870 -3.391 1.00 92.62 83 ASN A N 1
ATOM 651 C CA . ASN A 1 83 ? 16.935 -0.656 -2.575 1.00 92.62 83 ASN A CA 1
ATOM 652 C C . ASN A 1 83 ? 15.718 0.219 -2.941 1.00 92.62 83 ASN A C 1
ATOM 654 O O . ASN A 1 83 ? 15.269 1.028 -2.122 1.00 92.62 83 ASN A O 1
ATOM 658 N N . HIS A 1 84 ? 15.141 0.038 -4.136 1.00 96.38 84 HIS A N 1
ATOM 659 C CA . HIS A 1 84 ? 13.960 0.781 -4.584 1.00 96.38 84 HIS A CA 1
ATOM 660 C C . HIS A 1 84 ? 12.718 0.467 -3.754 1.00 96.38 84 HIS A C 1
ATOM 662 O O . HIS A 1 84 ? 11.908 1.363 -3.540 1.00 96.38 84 HIS A O 1
ATOM 668 N N . THR A 1 85 ? 12.592 -0.736 -3.184 1.00 96.88 85 THR A N 1
ATOM 669 C CA . THR A 1 85 ? 11.456 -1.094 -2.312 1.00 96.88 85 THR A CA 1
ATOM 670 C C . THR A 1 85 ? 11.330 -0.154 -1.116 1.00 96.88 85 THR A C 1
ATOM 672 O O . THR A 1 85 ? 10.231 0.283 -0.768 1.00 96.88 85 THR A O 1
ATOM 675 N N . SER A 1 86 ? 12.461 0.209 -0.502 1.00 96.75 86 SER A N 1
ATOM 676 C CA . SER A 1 86 ? 12.491 1.172 0.603 1.00 96.75 86 SER A CA 1
ATOM 677 C C . SER A 1 86 ? 12.018 2.555 0.147 1.00 96.75 86 SER A C 1
ATOM 679 O O . SER A 1 86 ? 11.221 3.190 0.838 1.00 96.75 86 SER A O 1
ATOM 681 N N . ILE A 1 87 ? 12.447 2.987 -1.044 1.00 97.69 87 ILE A N 1
ATOM 682 C CA . ILE A 1 87 ? 12.074 4.273 -1.649 1.00 97.69 87 ILE A CA 1
ATOM 683 C C . ILE A 1 87 ? 10.577 4.304 -1.995 1.00 97.69 87 ILE A C 1
ATOM 685 O O . ILE A 1 87 ? 9.896 5.281 -1.679 1.00 97.69 87 ILE A O 1
ATOM 689 N N . PHE A 1 88 ? 10.038 3.233 -2.584 1.00 98.56 88 PHE A N 1
ATOM 690 C CA . PHE A 1 88 ? 8.611 3.122 -2.886 1.00 98.56 88 PHE A CA 1
ATOM 691 C C . PHE A 1 88 ? 7.764 3.206 -1.623 1.00 98.56 88 PHE A C 1
ATOM 693 O O . PHE A 1 88 ? 6.800 3.967 -1.598 1.00 98.56 88 PHE A O 1
ATOM 700 N N . LEU A 1 89 ? 8.146 2.497 -0.554 1.00 98.19 89 LEU A N 1
ATOM 701 C CA . LEU A 1 89 ? 7.444 2.595 0.725 1.00 98.19 89 LEU A CA 1
ATOM 702 C C . LEU A 1 89 ? 7.446 4.025 1.264 1.00 98.19 89 LEU A C 1
ATOM 704 O O . LEU A 1 89 ? 6.390 4.503 1.665 1.00 98.19 89 LEU A O 1
ATOM 708 N N . VAL A 1 90 ? 8.583 4.730 1.233 1.00 98.19 90 VAL A N 1
ATOM 709 C CA . VAL A 1 90 ? 8.653 6.135 1.675 1.00 98.19 90 VAL A CA 1
ATOM 710 C C . VAL A 1 90 ? 7.669 7.012 0.898 1.00 98.19 90 VAL A C 1
ATOM 712 O O . VAL A 1 90 ? 6.915 7.770 1.507 1.00 98.19 90 VAL A O 1
ATOM 715 N N . ASN A 1 91 ? 7.616 6.887 -0.429 1.00 98.44 91 ASN A N 1
ATOM 716 C CA . ASN A 1 91 ? 6.733 7.734 -1.235 1.00 98.44 91 ASN A CA 1
ATOM 717 C C . ASN A 1 91 ? 5.256 7.330 -1.125 1.00 98.44 91 ASN A C 1
ATOM 719 O O . ASN A 1 91 ? 4.396 8.205 -1.080 1.00 98.44 91 ASN A O 1
ATOM 723 N N . LEU A 1 92 ? 4.943 6.041 -0.973 1.00 98.75 92 LEU A N 1
ATOM 724 C CA . LEU A 1 92 ? 3.584 5.589 -0.652 1.00 98.75 92 LEU A CA 1
ATOM 725 C C . LEU A 1 92 ? 3.117 6.118 0.713 1.00 98.75 92 LEU A C 1
ATOM 727 O O . LEU A 1 92 ? 1.987 6.587 0.840 1.00 98.75 92 LEU A O 1
ATOM 731 N N . ILE A 1 93 ? 3.993 6.104 1.723 1.00 98.38 93 ILE A N 1
ATOM 732 C CA . ILE A 1 93 ? 3.719 6.696 3.040 1.00 98.38 93 ILE A CA 1
ATOM 733 C C . ILE A 1 93 ? 3.480 8.201 2.898 1.00 98.38 93 ILE A C 1
ATOM 735 O O . ILE A 1 93 ? 2.548 8.716 3.512 1.00 98.38 93 ILE A O 1
ATOM 739 N N . LYS A 1 94 ? 4.254 8.896 2.052 1.00 98.31 94 LYS A N 1
ATOM 740 C CA . LYS A 1 94 ? 4.075 10.332 1.804 1.00 98.31 94 LYS A CA 1
ATOM 741 C C . LYS A 1 94 ? 2.718 10.658 1.179 1.00 98.31 94 LYS A C 1
ATOM 743 O O . LYS A 1 94 ? 2.140 11.698 1.497 1.00 98.31 94 LYS A O 1
ATOM 748 N N . ILE A 1 95 ? 2.177 9.779 0.330 1.00 98.38 95 ILE A N 1
ATOM 749 C CA . ILE A 1 95 ? 0.821 9.931 -0.223 1.00 98.38 95 ILE A CA 1
ATOM 750 C C . ILE A 1 95 ? -0.225 9.937 0.902 1.00 98.38 95 ILE A C 1
ATOM 752 O O . ILE A 1 95 ? -1.095 10.809 0.897 1.00 98.38 95 ILE A O 1
ATOM 756 N N . LEU A 1 96 ? -0.107 9.027 1.880 1.00 98.06 96 LEU A N 1
ATOM 757 C CA . LEU A 1 96 ? -0.985 8.989 3.058 1.00 98.06 96 LEU A CA 1
ATOM 758 C C . LEU A 1 96 ? -0.766 10.195 3.980 1.00 98.06 96 LEU A C 1
ATOM 760 O O . LEU A 1 96 ? -1.725 10.841 4.383 1.00 98.06 96 LEU A O 1
ATOM 764 N N . GLU A 1 97 ? 0.493 10.524 4.278 1.00 97.06 97 GLU A N 1
ATOM 765 C CA . GLU A 1 97 ? 0.882 11.646 5.145 1.00 97.06 97 GLU A CA 1
ATOM 766 C C . GLU A 1 97 ? 0.311 12.975 4.641 1.00 97.06 97 GLU A C 1
ATOM 768 O O . GLU A 1 97 ? -0.268 13.746 5.399 1.00 97.06 97 GLU A O 1
ATOM 773 N N . THR A 1 98 ? 0.450 13.223 3.337 1.00 95.50 98 THR A N 1
ATOM 774 C CA . THR A 1 98 ? -0.022 14.455 2.694 1.00 95.50 98 THR A CA 1
ATOM 775 C C . THR A 1 98 ? -1.500 14.407 2.337 1.00 95.50 98 THR A C 1
ATOM 777 O O . THR A 1 98 ? -2.016 15.408 1.854 1.00 95.50 98 THR A O 1
ATOM 780 N N . LYS A 1 99 ? -2.171 13.258 2.505 1.00 95.31 99 LYS A N 1
ATOM 781 C CA . LYS A 1 99 ? -3.553 13.024 2.061 1.00 95.31 99 LYS A CA 1
ATOM 782 C C . LYS A 1 99 ? -3.783 13.467 0.608 1.00 95.31 99 LYS A C 1
ATOM 784 O O . LYS A 1 99 ? -4.758 14.137 0.307 1.00 95.31 99 LYS A O 1
ATOM 789 N N . CYS A 1 100 ? -2.848 13.156 -0.294 1.00 92.75 100 CYS A N 1
ATOM 790 C CA . CYS A 1 100 ? -2.843 13.679 -1.675 1.00 92.75 100 CYS A CA 1
ATOM 791 C C . CYS A 1 100 ? -2.837 15.219 -1.809 1.00 92.75 100 CYS A C 1
ATOM 793 O O . CYS A 1 100 ? -3.314 15.744 -2.805 1.00 92.75 100 CYS A O 1
ATOM 795 N N . PHE A 1 101 ? -2.263 15.934 -0.838 1.00 90.44 101 PHE A N 1
ATOM 796 C CA . PHE A 1 101 ? -2.250 17.402 -0.754 1.00 90.44 101 PHE A CA 1
ATOM 797 C C . PHE A 1 101 ? -3.639 18.048 -0.693 1.00 90.44 101 PHE A C 1
ATOM 799 O O . PHE A 1 101 ? -3.815 19.194 -1.114 1.00 90.44 101 PHE A O 1
ATOM 806 N N . VAL A 1 102 ? -4.621 17.329 -0.143 1.00 87.19 102 VAL A N 1
ATOM 807 C CA . VAL A 1 102 ? -5.938 17.893 0.160 1.00 87.19 102 VAL A CA 1
ATOM 808 C C . VAL A 1 102 ? -5.778 19.087 1.097 1.00 87.19 102 VAL A C 1
ATOM 810 O O . VAL A 1 102 ? -5.159 18.982 2.154 1.00 87.19 102 VAL A O 1
ATOM 813 N N . LYS A 1 103 ? -6.347 20.225 0.689 1.00 83.00 103 LYS A N 1
ATOM 814 C CA . LYS A 1 103 ? -6.390 21.456 1.492 1.00 83.00 103 LYS A CA 1
ATOM 815 C C . LYS A 1 103 ? -7.622 21.516 2.393 1.00 83.00 103 LYS A C 1
ATOM 817 O O . LYS A 1 103 ? -7.549 22.095 3.469 1.00 83.00 103 LYS A O 1
ATOM 822 N N . ASP A 1 104 ? -8.725 20.925 1.942 1.00 85.94 104 ASP A N 1
ATOM 823 C CA . ASP A 1 104 ? -10.009 20.927 2.634 1.00 85.94 104 ASP A CA 1
ATOM 824 C C . ASP A 1 104 ? -10.590 19.511 2.668 1.00 85.94 104 ASP A C 1
ATOM 826 O O . ASP A 1 104 ? -10.923 18.924 1.639 1.00 85.94 104 ASP A O 1
ATOM 830 N N . GLU A 1 105 ? -10.690 18.952 3.871 1.00 84.94 105 GLU A N 1
ATOM 831 C CA . GLU A 1 105 ? -11.194 17.596 4.087 1.00 84.94 105 GLU A CA 1
ATOM 832 C C . GLU A 1 105 ? -12.728 17.518 4.110 1.00 84.94 105 GLU A C 1
ATOM 834 O O . GLU A 1 105 ? -13.276 16.416 4.144 1.00 84.94 105 GLU A O 1
ATOM 839 N N . SER A 1 106 ? -13.427 18.659 4.069 1.00 84.06 106 SER A N 1
ATOM 840 C CA . SER A 1 106 ? -14.893 18.701 4.017 1.00 84.06 106 SER A CA 1
ATOM 841 C C . SER A 1 106 ? -15.454 18.370 2.629 1.00 84.06 106 SER A C 1
ATOM 843 O O . SER A 1 106 ? -16.580 17.883 2.526 1.00 84.06 106 SER A O 1
ATOM 845 N N . ASN A 1 107 ? -14.660 18.564 1.570 1.00 86.06 107 ASN A N 1
ATOM 846 C CA . ASN A 1 107 ? -15.046 18.291 0.189 1.00 86.06 107 ASN A CA 1
ATOM 847 C C . ASN A 1 107 ? -13.926 17.562 -0.565 1.00 86.06 107 ASN A C 1
ATOM 849 O O . ASN A 1 107 ? -13.191 18.142 -1.365 1.00 86.06 107 ASN A O 1
ATOM 853 N N . ILE A 1 108 ? -13.776 16.273 -0.269 1.00 90.62 108 ILE A N 1
ATOM 854 C CA . ILE A 1 108 ? -12.727 15.446 -0.865 1.00 90.62 108 ILE A CA 1
ATOM 855 C C . ILE A 1 108 ? -13.229 14.814 -2.153 1.00 90.62 108 ILE A C 1
ATOM 857 O O . ILE A 1 108 ? -14.259 14.139 -2.182 1.00 90.62 108 ILE A O 1
ATOM 861 N N . ASP A 1 109 ? -12.445 14.973 -3.213 1.00 91.56 109 ASP A N 1
ATOM 862 C CA . ASP A 1 109 ? -12.742 14.370 -4.498 1.00 91.56 109 ASP A CA 1
ATOM 863 C C . ASP A 1 109 ? -12.558 12.838 -4.480 1.00 91.56 109 ASP A C 1
ATOM 865 O O . ASP A 1 109 ? -11.714 12.264 -3.777 1.00 91.56 109 ASP A O 1
ATOM 869 N N . ILE A 1 110 ? -13.343 12.150 -5.312 1.00 93.50 110 ILE A N 1
ATOM 870 C CA . ILE A 1 110 ? -13.322 10.686 -5.397 1.00 93.50 110 ILE A CA 1
ATOM 871 C C . ILE A 1 110 ? -11.957 10.138 -5.840 1.00 93.50 110 ILE A C 1
ATOM 873 O O . ILE A 1 110 ? -11.556 9.061 -5.391 1.00 93.50 110 ILE A O 1
ATOM 877 N N . HIS A 1 111 ? -11.214 10.863 -6.682 1.00 94.31 111 HIS A N 1
ATOM 878 C CA . HIS A 1 111 ? -9.910 10.413 -7.167 1.00 94.31 111 HIS A CA 1
ATOM 879 C C . HIS A 1 111 ? -8.882 10.398 -6.039 1.00 94.31 111 HIS A C 1
ATOM 881 O O . HIS A 1 111 ? -8.089 9.457 -5.953 1.00 94.31 111 HIS A O 1
ATOM 887 N N . THR A 1 112 ? -8.932 11.367 -5.129 1.00 96.00 112 THR A N 1
ATOM 888 C CA . THR A 1 112 ? -8.112 11.385 -3.920 1.00 96.00 112 THR A CA 1
ATOM 889 C C . THR A 1 112 ? -8.416 10.188 -3.034 1.00 96.00 112 THR A C 1
ATOM 891 O O . THR A 1 112 ? -7.488 9.464 -2.663 1.00 96.00 112 THR A O 1
ATOM 894 N N . LEU A 1 113 ? -9.693 9.905 -2.755 1.00 96.94 113 LEU A N 1
ATOM 895 C CA . LEU A 1 113 ? -10.065 8.733 -1.956 1.00 96.94 113 LEU A CA 1
ATOM 896 C C . LEU A 1 113 ? -9.553 7.441 -2.603 1.00 96.94 113 LEU A C 1
ATOM 898 O O . LEU A 1 113 ? -8.900 6.633 -1.945 1.00 96.94 113 LEU A O 1
ATOM 902 N N . VAL A 1 114 ? -9.772 7.263 -3.909 1.00 97.81 114 VAL A N 1
ATOM 903 C CA . VAL A 1 114 ? -9.289 6.092 -4.662 1.00 97.81 114 VAL A CA 1
ATOM 904 C C . VAL A 1 114 ? -7.758 5.989 -4.643 1.00 97.81 114 VAL A C 1
ATOM 906 O O . VAL A 1 114 ? -7.212 4.881 -4.563 1.00 97.81 114 VAL A O 1
ATOM 909 N N . THR A 1 115 ? -7.053 7.118 -4.679 1.00 98.38 115 THR A N 1
ATOM 910 C CA . THR A 1 115 ? -5.586 7.171 -4.608 1.00 98.38 115 THR A CA 1
ATOM 911 C C . THR A 1 115 ? -5.079 6.763 -3.231 1.00 98.38 115 THR A C 1
ATOM 913 O O . THR A 1 115 ? -4.185 5.922 -3.149 1.00 98.38 115 THR A O 1
ATOM 916 N N . LEU A 1 116 ? -5.686 7.270 -2.152 1.00 98.44 116 LEU A N 1
ATOM 917 C CA . LEU A 1 116 ? -5.345 6.882 -0.779 1.00 98.44 116 LEU A CA 1
ATOM 918 C C . LEU A 1 116 ? -5.589 5.389 -0.545 1.00 98.44 116 LEU A C 1
ATOM 920 O O . LEU A 1 116 ? -4.695 4.695 -0.061 1.00 98.44 116 LEU A O 1
ATOM 924 N N . LYS A 1 117 ? -6.746 4.866 -0.977 1.00 98.50 117 LYS A N 1
ATOM 925 C CA . LYS A 1 117 ? -7.031 3.420 -0.932 1.00 98.50 117 LYS A CA 1
ATOM 926 C C . LYS A 1 117 ? -5.979 2.626 -1.697 1.00 98.50 117 LYS A C 1
ATOM 928 O O . LYS A 1 117 ? -5.461 1.624 -1.209 1.00 98.50 117 LYS A O 1
ATOM 933 N N . SER A 1 118 ? -5.621 3.082 -2.897 1.00 98.50 118 SER A N 1
ATOM 934 C CA . SER A 1 118 ? -4.623 2.399 -3.724 1.00 98.50 118 SER A CA 1
ATOM 935 C C . SER A 1 118 ? -3.224 2.436 -3.097 1.00 98.50 118 SER A C 1
ATOM 937 O O . SER A 1 118 ? -2.518 1.432 -3.164 1.00 98.50 118 SER A O 1
ATOM 939 N N . ALA A 1 119 ? -2.845 3.526 -2.423 1.00 98.75 119 ALA A N 1
ATOM 940 C CA . ALA A 1 119 ? -1.584 3.624 -1.691 1.00 98.75 119 ALA A CA 1
ATOM 941 C C . ALA A 1 119 ? -1.552 2.676 -0.483 1.00 98.75 119 ALA A C 1
ATOM 943 O O . ALA A 1 119 ? -0.587 1.928 -0.322 1.00 98.75 119 ALA A O 1
ATOM 944 N N . THR A 1 120 ? -2.627 2.628 0.310 1.00 98.75 120 THR A N 1
ATOM 945 C CA . THR A 1 120 ? -2.781 1.674 1.423 1.00 98.75 120 THR A CA 1
ATOM 946 C C . THR A 1 120 ? -2.668 0.228 0.941 1.00 98.75 120 THR A C 1
ATOM 948 O O . THR A 1 120 ? -1.936 -0.572 1.530 1.00 98.75 120 THR A O 1
ATOM 951 N N . ASN A 1 121 ? -3.319 -0.103 -0.176 1.00 98.62 121 ASN A N 1
ATOM 952 C CA . ASN A 1 121 ? -3.252 -1.437 -0.769 1.00 98.62 121 ASN A CA 1
ATOM 953 C C . ASN A 1 121 ? -1.850 -1.780 -1.299 1.00 98.62 121 ASN A C 1
ATOM 955 O O . ASN A 1 121 ? -1.379 -2.895 -1.073 1.00 98.62 121 ASN A O 1
ATOM 959 N N . ALA A 1 122 ? -1.144 -0.827 -1.914 1.00 98.75 122 ALA A N 1
ATOM 960 C CA . ALA A 1 122 ? 0.241 -1.016 -2.350 1.00 98.75 122 ALA A CA 1
ATOM 961 C C . ALA A 1 122 ? 1.204 -1.221 -1.162 1.00 98.75 122 ALA A C 1
ATOM 963 O O . ALA A 1 122 ? 2.045 -2.120 -1.199 1.00 98.75 122 ALA A O 1
ATOM 964 N N . ILE A 1 123 ? 1.045 -0.462 -0.069 1.00 98.75 123 ILE A N 1
ATOM 965 C CA . ILE A 1 123 ? 1.815 -0.668 1.173 1.00 98.75 123 ILE A CA 1
ATOM 966 C C . ILE A 1 123 ? 1.549 -2.071 1.726 1.00 98.75 123 ILE A C 1
ATOM 968 O O . ILE A 1 123 ? 2.489 -2.815 2.005 1.00 98.75 123 ILE A O 1
ATOM 972 N N . ASN A 1 124 ? 0.277 -2.464 1.842 1.00 98.50 124 ASN A N 1
ATOM 973 C CA . ASN A 1 124 ? -0.112 -3.792 2.315 1.00 98.50 124 ASN A CA 1
ATOM 974 C C . ASN A 1 124 ? 0.486 -4.916 1.449 1.00 98.50 124 ASN A C 1
ATOM 976 O O . ASN A 1 124 ? 0.948 -5.938 1.969 1.00 98.50 124 ASN A O 1
ATOM 980 N N . PHE A 1 125 ? 0.499 -4.719 0.130 1.00 98.44 125 PHE A N 1
ATOM 981 C CA . PHE A 1 125 ? 1.095 -5.645 -0.823 1.00 98.44 125 PHE A CA 1
ATOM 982 C C . PHE A 1 125 ? 2.607 -5.792 -0.607 1.00 98.44 125 PHE A C 1
ATOM 984 O O . PHE A 1 125 ? 3.096 -6.916 -0.484 1.00 98.44 125 PHE A O 1
ATOM 991 N N . ILE A 1 126 ? 3.344 -4.685 -0.469 1.00 98.12 126 ILE A N 1
ATOM 992 C CA . ILE A 1 126 ? 4.789 -4.728 -0.192 1.00 98.12 126 ILE A CA 1
ATOM 993 C C . ILE A 1 126 ? 5.068 -5.396 1.161 1.00 98.12 126 ILE A C 1
ATOM 995 O O . ILE A 1 126 ? 5.941 -6.260 1.241 1.00 98.12 126 ILE A O 1
ATOM 999 N N . ILE A 1 127 ? 4.296 -5.076 2.207 1.00 97.19 127 ILE A N 1
ATOM 1000 C CA . ILE A 1 127 ? 4.404 -5.731 3.523 1.00 97.19 127 ILE A CA 1
ATOM 1001 C C . ILE A 1 127 ? 4.269 -7.251 3.380 1.00 97.19 127 ILE A C 1
ATOM 1003 O O . ILE A 1 127 ? 5.075 -7.997 3.933 1.00 97.19 127 ILE A O 1
ATOM 1007 N N . ASN A 1 128 ? 3.297 -7.722 2.595 1.00 96.56 128 ASN A N 1
ATOM 1008 C CA . ASN A 1 128 ? 3.131 -9.148 2.307 1.00 96.56 128 ASN A CA 1
ATOM 1009 C C . ASN A 1 128 ? 4.324 -9.760 1.573 1.00 96.56 128 ASN A C 1
ATOM 1011 O O . ASN A 1 128 ? 4.712 -10.882 1.880 1.00 96.56 128 ASN A O 1
ATOM 1015 N N . LYS A 1 129 ? 4.909 -9.040 0.613 1.00 96.19 129 LYS A N 1
ATOM 1016 C CA . LYS A 1 129 ? 6.068 -9.519 -0.155 1.00 96.19 129 LYS A CA 1
ATOM 1017 C C . LYS A 1 129 ? 7.369 -9.530 0.653 1.00 96.19 129 LYS A C 1
ATOM 1019 O O . LYS A 1 129 ? 8.285 -10.280 0.301 1.00 96.19 129 LYS A O 1
ATOM 1024 N N . ILE A 1 130 ? 7.453 -8.715 1.705 1.00 94.88 130 ILE A N 1
ATOM 1025 C CA . ILE A 1 130 ? 8.565 -8.687 2.667 1.00 94.88 130 ILE A CA 1
ATOM 1026 C C . ILE A 1 130 ? 8.368 -9.723 3.785 1.00 94.88 130 ILE A C 1
ATOM 1028 O O . ILE A 1 130 ? 9.355 -10.255 4.296 1.00 94.88 130 ILE A O 1
ATOM 1032 N N . LYS A 1 131 ? 7.122 -10.044 4.160 1.00 88.50 131 LYS A N 1
ATOM 1033 C CA . LYS A 1 131 ? 6.820 -11.004 5.232 1.00 88.50 131 LYS A CA 1
ATOM 1034 C C . LYS A 1 131 ? 7.554 -12.332 5.006 1.00 88.50 131 LYS A C 1
ATOM 1036 O O . LYS A 1 131 ? 7.558 -12.877 3.907 1.00 88.50 131 LYS A O 1
ATOM 1041 N N . GLY A 1 132 ? 8.183 -12.841 6.066 1.00 86.50 132 GLY A N 1
ATOM 1042 C CA . GLY A 1 132 ? 8.988 -14.066 6.021 1.00 86.50 132 GLY A CA 1
ATOM 1043 C C . GLY A 1 132 ? 10.425 -13.874 5.523 1.00 86.50 132 GLY A C 1
ATOM 1044 O O . GLY A 1 132 ? 11.165 -14.848 5.468 1.00 86.50 132 GLY A O 1
ATOM 1045 N N . LYS A 1 133 ? 10.848 -12.642 5.196 1.00 92.38 133 LYS A N 1
ATOM 1046 C CA . LYS A 1 133 ? 12.230 -12.307 4.811 1.00 92.38 133 LYS A CA 1
ATOM 1047 C C . LYS A 1 133 ? 12.884 -11.470 5.923 1.00 92.38 133 LYS A C 1
ATOM 1049 O O . LYS A 1 133 ? 12.631 -10.262 5.984 1.00 92.38 133 LYS A O 1
ATOM 1054 N N . PRO A 1 134 ? 13.697 -12.068 6.820 1.00 91.31 134 PRO A N 1
ATOM 1055 C CA . PRO A 1 134 ? 14.169 -11.399 8.039 1.00 91.31 134 PRO A CA 1
ATOM 1056 C C . PRO A 1 134 ? 14.977 -10.118 7.797 1.00 91.31 134 PRO A C 1
ATOM 1058 O O . PRO A 1 134 ? 14.694 -9.105 8.433 1.00 91.31 134 PRO A O 1
ATOM 1061 N N . SER A 1 135 ? 15.925 -10.130 6.851 1.00 92.94 135 SER A N 1
ATOM 1062 C CA . SER A 1 135 ? 16.745 -8.947 6.529 1.00 92.94 135 SER A CA 1
ATOM 1063 C C . SER A 1 135 ? 15.881 -7.795 5.999 1.00 92.94 135 SER A C 1
ATOM 1065 O O . SER A 1 135 ? 15.855 -6.728 6.608 1.00 92.94 135 SER A O 1
ATOM 1067 N N . LEU A 1 136 ? 15.047 -8.032 4.976 1.00 92.69 136 LEU A N 1
ATOM 1068 C CA . LEU A 1 136 ? 14.140 -6.999 4.451 1.00 92.69 136 LEU A CA 1
ATOM 1069 C C . LEU A 1 136 ? 13.157 -6.489 5.513 1.00 92.69 136 LEU A C 1
ATOM 1071 O O . LEU A 1 136 ? 12.823 -5.306 5.542 1.00 92.69 136 LEU A O 1
ATOM 1075 N N . THR A 1 137 ? 12.696 -7.367 6.406 1.00 92.62 137 THR A N 1
ATOM 1076 C CA . THR A 1 137 ? 11.825 -6.960 7.513 1.00 92.62 137 THR A CA 1
ATOM 1077 C C . THR A 1 137 ? 12.557 -5.983 8.429 1.00 92.62 137 THR A C 1
ATOM 1079 O O . THR A 1 137 ? 12.058 -4.884 8.660 1.00 92.62 137 THR A O 1
ATOM 1082 N N . ARG A 1 138 ? 13.758 -6.345 8.893 1.00 92.94 138 ARG A N 1
ATOM 1083 C CA . ARG A 1 138 ? 14.561 -5.543 9.825 1.00 92.94 138 ARG A CA 1
ATOM 1084 C C . ARG A 1 138 ? 15.023 -4.216 9.223 1.00 92.94 138 ARG A C 1
ATOM 1086 O O . ARG A 1 138 ? 14.979 -3.199 9.906 1.00 92.94 138 ARG A O 1
ATOM 1093 N N . GLU A 1 139 ? 15.466 -4.230 7.972 1.00 92.62 139 GLU A N 1
ATOM 1094 C CA . GLU A 1 139 ? 16.123 -3.084 7.334 1.00 92.62 139 GLU A CA 1
ATOM 1095 C C . GLU A 1 139 ? 15.134 -2.138 6.649 1.00 92.62 139 GLU A C 1
ATOM 1097 O O . GLU A 1 139 ? 15.332 -0.922 6.632 1.00 92.62 139 GLU A O 1
ATOM 1102 N N . ILE A 1 140 ? 14.045 -2.674 6.089 1.00 93.38 140 ILE A N 1
ATOM 1103 C CA . ILE A 1 140 ? 13.111 -1.884 5.284 1.00 93.38 140 ILE A CA 1
ATOM 1104 C C . ILE A 1 140 ? 11.814 -1.615 6.040 1.00 93.38 140 ILE A C 1
ATOM 1106 O O . ILE A 1 140 ? 11.401 -0.452 6.113 1.00 93.38 140 ILE A O 1
ATOM 1110 N N . LEU A 1 141 ? 11.165 -2.664 6.555 1.00 93.94 141 LEU A N 1
ATOM 1111 C CA . LEU A 1 141 ? 9.797 -2.580 7.071 1.00 93.94 141 LEU A CA 1
ATOM 1112 C C . LEU A 1 141 ? 9.732 -2.058 8.508 1.00 93.94 141 LEU A C 1
ATOM 1114 O O . LEU A 1 141 ? 9.083 -1.041 8.745 1.00 93.94 141 LEU A O 1
ATOM 1118 N N . THR A 1 142 ? 10.408 -2.716 9.453 1.00 93.56 142 THR A N 1
ATOM 1119 C CA . THR A 1 142 ? 10.396 -2.372 10.883 1.00 93.56 142 THR A CA 1
ATOM 1120 C C . THR A 1 142 ? 10.624 -0.880 11.154 1.00 93.56 142 THR A C 1
ATOM 1122 O O . THR A 1 142 ? 9.788 -0.292 11.840 1.00 93.56 142 THR A O 1
ATOM 1125 N N . PRO A 1 143 ? 11.650 -0.206 10.586 1.00 95.75 143 PRO A N 1
ATOM 1126 C CA . PRO A 1 143 ? 11.862 1.222 10.845 1.00 95.75 143 PRO A CA 1
ATOM 1127 C C . PRO A 1 143 ? 10.741 2.125 10.305 1.00 95.75 143 PRO A C 1
ATOM 1129 O O . PRO A 1 143 ? 10.590 3.255 10.759 1.00 95.75 143 PRO A O 1
ATOM 1132 N N . LYS A 1 144 ? 9.938 1.649 9.343 1.00 96.81 144 LYS A N 1
ATOM 1133 C CA . LYS A 1 144 ? 8.837 2.410 8.729 1.00 96.81 144 LYS A CA 1
ATOM 1134 C C . LYS A 1 144 ? 7.472 2.102 9.344 1.00 96.81 144 LYS A C 1
ATOM 1136 O O . LYS A 1 144 ? 6.532 2.862 9.122 1.00 96.81 144 LYS A O 1
ATOM 1141 N N . LEU A 1 145 ? 7.334 1.027 10.120 1.00 97.12 145 LEU A N 1
ATOM 1142 C CA . LEU A 1 145 ? 6.059 0.666 10.746 1.00 97.12 145 LEU A CA 1
ATOM 1143 C C . LEU A 1 145 ? 5.459 1.793 11.608 1.00 97.12 145 LEU A C 1
ATOM 1145 O O . LEU A 1 145 ? 4.273 2.061 11.425 1.00 97.12 145 LEU A O 1
ATOM 1149 N N . PRO A 1 146 ? 6.214 2.517 12.463 1.00 98.19 146 PRO A N 1
ATOM 1150 C CA . PRO A 1 146 ? 5.641 3.595 13.273 1.00 98.19 146 PRO A CA 1
ATOM 1151 C C . PRO A 1 146 ? 4.962 4.690 12.436 1.00 98.19 146 PRO A C 1
ATOM 1153 O O . PRO A 1 146 ? 3.844 5.113 12.739 1.00 98.19 146 PRO A O 1
ATOM 1156 N N . ILE A 1 147 ? 5.603 5.118 11.343 1.00 98.25 147 ILE A N 1
ATOM 1157 C CA . ILE A 1 147 ? 5.050 6.158 10.468 1.00 98.25 147 ILE A CA 1
ATOM 1158 C C . ILE A 1 147 ? 3.887 5.630 9.614 1.00 98.25 147 ILE A C 1
ATOM 1160 O O . ILE A 1 147 ? 2.907 6.348 9.422 1.00 98.25 147 ILE A O 1
ATOM 1164 N N . ILE A 1 148 ? 3.936 4.362 9.180 1.00 98.62 148 ILE A N 1
ATOM 1165 C CA . ILE A 1 148 ? 2.809 3.692 8.510 1.00 98.62 148 ILE A CA 1
ATOM 1166 C C . ILE A 1 148 ? 1.585 3.685 9.434 1.00 98.62 148 ILE A C 1
ATOM 1168 O O . ILE A 1 148 ? 0.513 4.129 9.028 1.00 98.62 148 ILE A O 1
ATOM 1172 N N . ILE A 1 149 ? 1.745 3.234 10.682 1.00 98.69 149 ILE A N 1
ATOM 1173 C CA . ILE A 1 149 ? 0.655 3.145 11.664 1.00 98.69 149 ILE A CA 1
ATOM 1174 C C . ILE A 1 149 ? 0.060 4.531 11.930 1.00 98.69 149 ILE A C 1
ATOM 1176 O O . ILE A 1 149 ? -1.152 4.711 11.819 1.00 98.69 149 ILE A O 1
ATOM 1180 N N . SER A 1 150 ? 0.902 5.528 12.225 1.00 98.50 150 SER A N 1
ATOM 1181 C CA . SER A 1 150 ? 0.441 6.893 12.507 1.00 98.50 150 SER A CA 1
ATOM 1182 C C . SER A 1 150 ? -0.364 7.488 11.345 1.00 98.50 150 SER A C 1
ATOM 1184 O O . SER A 1 150 ? -1.451 8.034 11.562 1.00 98.50 150 SER A O 1
ATOM 1186 N N . ASN A 1 151 ? 0.122 7.335 10.108 1.00 98.50 151 ASN A N 1
ATOM 1187 C CA . ASN A 1 151 ? -0.542 7.885 8.925 1.00 98.50 151 ASN A CA 1
ATOM 1188 C C . ASN A 1 151 ? -1.835 7.145 8.574 1.00 98.50 151 ASN A C 1
ATOM 1190 O O . ASN A 1 151 ? -2.814 7.797 8.213 1.00 98.50 151 ASN A O 1
ATOM 1194 N N . LEU A 1 152 ? -1.890 5.821 8.746 1.00 98.69 152 LEU A N 1
ATOM 1195 C CA . LEU A 1 152 ? -3.133 5.062 8.578 1.00 98.69 152 LEU A CA 1
ATOM 1196 C C . LEU A 1 152 ? -4.188 5.486 9.603 1.00 98.69 152 LEU A C 1
ATOM 1198 O O . LEU A 1 152 ? -5.325 5.741 9.219 1.00 98.69 152 LEU A O 1
ATOM 1202 N N . ILE A 1 153 ? -3.815 5.650 10.880 1.00 98.56 153 ILE A N 1
ATOM 1203 C CA . ILE A 1 153 ? -4.728 6.149 11.926 1.00 98.56 153 ILE A CA 1
ATOM 1204 C C . ILE A 1 153 ? -5.273 7.537 11.558 1.00 98.56 153 ILE A C 1
ATOM 1206 O O . ILE A 1 153 ? -6.459 7.815 11.741 1.00 98.56 153 ILE A O 1
ATOM 1210 N N . ASN A 1 154 ? -4.422 8.408 11.009 1.00 96.69 154 ASN A N 1
ATOM 1211 C CA . ASN A 1 154 ? -4.820 9.740 10.552 1.00 96.69 154 ASN A CA 1
ATOM 1212 C C . ASN A 1 154 ? -5.696 9.721 9.284 1.00 96.69 154 ASN A C 1
ATOM 1214 O O . ASN A 1 154 ? -6.319 10.738 8.995 1.00 96.69 154 ASN A O 1
ATOM 1218 N N . CYS A 1 155 ? -5.747 8.610 8.543 1.00 96.62 155 CYS A N 1
ATOM 1219 C CA . CYS A 1 155 ? -6.563 8.445 7.335 1.00 96.62 155 CYS A CA 1
ATOM 1220 C C . CYS A 1 155 ? -7.873 7.677 7.575 1.00 96.62 155 CYS A C 1
ATOM 1222 O O . CYS A 1 155 ? -8.661 7.536 6.640 1.00 96.62 155 CYS A O 1
ATOM 1224 N N . ILE A 1 156 ? -8.138 7.197 8.799 1.00 96.38 156 ILE A N 1
ATOM 1225 C CA . ILE A 1 156 ? -9.326 6.383 9.110 1.00 96.38 156 ILE A CA 1
ATOM 1226 C C . ILE A 1 156 ? -10.628 7.080 8.705 1.00 96.38 156 ILE A C 1
ATOM 1228 O O . ILE A 1 156 ? -11.508 6.435 8.159 1.00 96.38 156 ILE A O 1
ATOM 1232 N N . HIS A 1 157 ? -10.780 8.384 8.928 1.00 92.62 157 HIS A N 1
ATOM 1233 C CA . HIS A 1 157 ? -12.025 9.079 8.577 1.00 92.62 157 HIS A CA 1
ATOM 1234 C C . HIS A 1 157 ? -12.221 9.257 7.063 1.00 92.62 157 HIS A C 1
ATOM 1236 O O . HIS A 1 157 ? -13.336 9.526 6.635 1.00 92.62 157 HIS A O 1
ATOM 1242 N N . LEU A 1 158 ? -11.166 9.084 6.259 1.00 94.06 158 LEU A N 1
ATOM 1243 C CA . LEU A 1 158 ? -11.213 9.194 4.796 1.00 94.06 158 LEU A CA 1
ATOM 1244 C C . LEU A 1 158 ? -11.433 7.842 4.126 1.00 94.06 158 LEU A C 1
ATOM 1246 O O . LEU A 1 158 ? -12.238 7.697 3.209 1.00 94.06 158 LEU A O 1
ATOM 1250 N N . ILE A 1 159 ? -10.673 6.846 4.571 1.00 95.88 159 ILE A N 1
ATOM 1251 C CA . ILE A 1 159 ? -10.638 5.502 3.994 1.00 95.88 159 ILE A CA 1
ATOM 1252 C C . ILE A 1 159 ? -10.689 4.463 5.126 1.00 95.88 159 ILE A C 1
ATOM 1254 O O . ILE A 1 159 ? -9.705 3.747 5.351 1.00 95.88 159 ILE A O 1
ATOM 1258 N N . PRO A 1 160 ? -11.807 4.405 5.881 1.00 95.69 160 PRO A N 1
ATOM 1259 C CA . PRO A 1 160 ? -11.896 3.647 7.129 1.00 95.69 160 PRO A CA 1
ATOM 1260 C C . PRO A 1 160 ? -11.642 2.163 6.914 1.00 95.69 160 PRO A C 1
ATOM 1262 O O . PRO A 1 160 ? -10.828 1.572 7.613 1.00 95.69 160 PRO A O 1
ATOM 1265 N N . GLU A 1 161 ? -12.271 1.570 5.903 1.00 96.12 161 GLU A N 1
ATOM 1266 C CA . GLU A 1 161 ? -12.163 0.139 5.642 1.00 96.12 161 GLU A CA 1
ATOM 1267 C C . GLU A 1 161 ? -10.723 -0.287 5.312 1.00 96.12 161 GLU A C 1
ATOM 1269 O O . GLU A 1 161 ? -10.171 -1.168 5.974 1.00 96.12 161 GLU A O 1
ATOM 1274 N N . ASP A 1 162 ? -10.083 0.365 4.336 1.00 97.81 162 ASP A N 1
ATOM 1275 C CA . ASP A 1 162 ? -8.710 0.054 3.926 1.00 97.81 162 ASP A CA 1
ATOM 1276 C C . ASP A 1 162 ? -7.700 0.309 5.060 1.00 97.81 162 ASP A C 1
ATOM 1278 O O . ASP A 1 162 ? -6.812 -0.515 5.305 1.00 97.81 162 ASP A O 1
ATOM 1282 N N . SER A 1 163 ? -7.850 1.426 5.784 1.00 98.25 163 SER A N 1
ATOM 1283 C CA . SER A 1 163 ? -6.941 1.786 6.881 1.00 98.25 163 SER A CA 1
ATOM 1284 C C . SER A 1 163 ? -7.044 0.801 8.037 1.00 98.25 163 SER A C 1
ATOM 1286 O O . SER A 1 163 ? -6.025 0.303 8.517 1.00 98.25 163 SER A O 1
ATOM 1288 N N . ILE A 1 164 ? -8.268 0.488 8.467 1.00 98.31 164 ILE A N 1
ATOM 1289 C CA . ILE A 1 164 ? -8.514 -0.402 9.600 1.00 98.31 164 ILE A CA 1
ATOM 1290 C C . ILE A 1 164 ? -8.055 -1.831 9.274 1.00 98.31 164 ILE A C 1
ATOM 1292 O O . ILE A 1 164 ? -7.371 -2.443 10.097 1.00 98.31 164 ILE A O 1
ATOM 1296 N N . LYS A 1 165 ? -8.329 -2.349 8.064 1.00 98.00 165 LYS A N 1
ATOM 1297 C CA . LYS A 1 165 ? -7.852 -3.683 7.640 1.00 98.00 165 LYS A CA 1
ATOM 1298 C C . LYS A 1 165 ? -6.331 -3.808 7.749 1.00 98.00 165 LYS A C 1
ATOM 1300 O O . LYS A 1 165 ? -5.829 -4.807 8.271 1.00 98.00 165 LYS A O 1
ATOM 1305 N N . LEU A 1 166 ? -5.587 -2.803 7.282 1.00 98.44 166 LEU A N 1
ATOM 1306 C CA . LEU A 1 166 ? -4.127 -2.824 7.374 1.00 98.44 166 LEU A CA 1
ATOM 1307 C C . LEU A 1 166 ? -3.639 -2.635 8.820 1.00 98.44 166 LEU A C 1
ATOM 1309 O O . LEU A 1 166 ? -2.720 -3.336 9.241 1.00 98.44 166 LEU A O 1
ATOM 1313 N N . LEU A 1 167 ? -4.271 -1.755 9.601 1.00 98.50 167 LEU A N 1
ATOM 1314 C CA . LEU A 1 167 ? -3.927 -1.548 11.011 1.00 98.50 167 LEU A CA 1
ATOM 1315 C C . LEU A 1 167 ? -4.116 -2.816 11.848 1.00 98.50 167 LEU A C 1
ATOM 1317 O O . LEU A 1 167 ? -3.200 -3.168 12.585 1.00 98.50 167 LEU A O 1
ATOM 1321 N N . ILE A 1 168 ? -5.227 -3.547 11.689 1.00 97.44 168 ILE A N 1
ATOM 1322 C CA . ILE A 1 168 ? -5.439 -4.846 12.358 1.00 97.44 168 ILE A CA 1
ATOM 1323 C C . ILE A 1 168 ? -4.314 -5.814 12.010 1.00 97.44 168 ILE A C 1
ATOM 1325 O O . ILE A 1 168 ? -3.748 -6.479 12.877 1.00 97.44 168 ILE A O 1
ATOM 1329 N N . LYS A 1 169 ? -3.970 -5.899 10.726 1.00 96.38 169 LYS A N 1
ATOM 1330 C CA . LYS A 1 169 ? -2.912 -6.796 10.283 1.00 96.38 169 LYS A CA 1
ATOM 1331 C C . LYS A 1 169 ? -1.571 -6.438 10.922 1.00 96.38 169 LYS A C 1
ATOM 1333 O O . LYS A 1 169 ? -0.857 -7.343 11.347 1.00 96.38 169 LYS A O 1
ATOM 1338 N N . ILE A 1 170 ? -1.226 -5.154 11.003 1.00 96.69 170 ILE A N 1
ATOM 1339 C CA . ILE A 1 170 ? 0.007 -4.717 11.669 1.00 96.69 170 ILE A CA 1
ATOM 1340 C C . ILE A 1 170 ? -0.076 -4.988 13.177 1.00 96.69 170 ILE A C 1
ATOM 1342 O O . ILE A 1 170 ? 0.877 -5.518 13.730 1.00 96.69 170 ILE A O 1
ATOM 1346 N N . LEU A 1 171 ? -1.209 -4.718 13.830 1.00 96.44 171 LEU A N 1
ATOM 1347 C CA . LEU A 1 171 ? -1.428 -5.013 15.250 1.00 96.44 171 LEU A CA 1
ATOM 1348 C C . LEU A 1 171 ? -1.165 -6.491 15.576 1.00 96.44 171 LEU A C 1
ATOM 1350 O O . LEU A 1 171 ? -0.452 -6.783 16.529 1.00 96.44 171 LEU A O 1
ATOM 1354 N N . ILE A 1 172 ? -1.699 -7.412 14.767 1.00 94.00 172 ILE A N 1
ATOM 1355 C CA . ILE A 1 172 ? -1.540 -8.859 14.979 1.00 94.00 172 ILE A CA 1
ATOM 1356 C C . ILE A 1 172 ? -0.091 -9.306 14.741 1.00 94.00 172 ILE A C 1
ATOM 1358 O O . ILE A 1 172 ? 0.426 -10.139 15.477 1.00 94.00 172 ILE A O 1
ATOM 1362 N N . ASN A 1 173 ? 0.567 -8.800 13.693 1.00 92.69 173 ASN A N 1
ATOM 1363 C CA . ASN A 1 173 ? 1.901 -9.282 13.309 1.00 92.69 173 ASN A CA 1
ATOM 1364 C C . ASN A 1 173 ? 3.051 -8.523 14.000 1.00 92.69 173 ASN A C 1
ATOM 1366 O O . ASN A 1 173 ? 4.179 -9.009 14.007 1.00 92.69 173 ASN A O 1
ATOM 1370 N N . ASN A 1 174 ? 2.796 -7.325 14.532 1.00 92.94 174 ASN A N 1
ATOM 1371 C CA . ASN A 1 174 ? 3.799 -6.394 15.054 1.00 92.94 174 ASN A CA 1
ATOM 1372 C C . ASN A 1 174 ? 3.275 -5.641 16.300 1.00 92.94 174 ASN A C 1
ATOM 1374 O O . ASN A 1 174 ? 3.421 -4.418 16.397 1.00 92.94 174 ASN A O 1
ATOM 1378 N N . SER A 1 175 ? 2.670 -6.364 17.254 1.00 92.75 175 SER A N 1
ATOM 1379 C CA . SER A 1 175 ? 2.028 -5.819 18.469 1.00 92.75 175 SER A CA 1
ATOM 1380 C C . SER A 1 175 ? 2.918 -4.842 19.245 1.00 92.75 175 SER A C 1
ATOM 1382 O O . SER A 1 175 ? 2.481 -3.745 19.598 1.00 92.75 175 SER A O 1
ATOM 1384 N N . THR A 1 176 ? 4.192 -5.188 19.435 1.00 92.75 176 THR A N 1
ATOM 1385 C CA . THR A 1 176 ? 5.169 -4.374 20.173 1.00 92.75 176 THR A CA 1
ATOM 1386 C C . THR A 1 176 ? 5.410 -3.012 19.525 1.00 92.75 176 THR A C 1
ATOM 1388 O O . THR A 1 176 ? 5.457 -1.999 20.218 1.00 92.75 176 THR A O 1
ATOM 1391 N N . THR A 1 177 ? 5.500 -2.959 18.191 1.00 94.75 177 THR A N 1
ATOM 1392 C CA . THR A 1 177 ? 5.626 -1.697 17.442 1.00 94.75 177 THR A CA 1
ATOM 1393 C C . THR A 1 177 ? 4.314 -0.912 17.425 1.00 94.75 177 THR A C 1
ATOM 1395 O O . THR A 1 177 ? 4.331 0.316 17.381 1.00 94.75 177 THR A O 1
ATOM 1398 N N . PHE A 1 178 ? 3.172 -1.603 17.474 1.0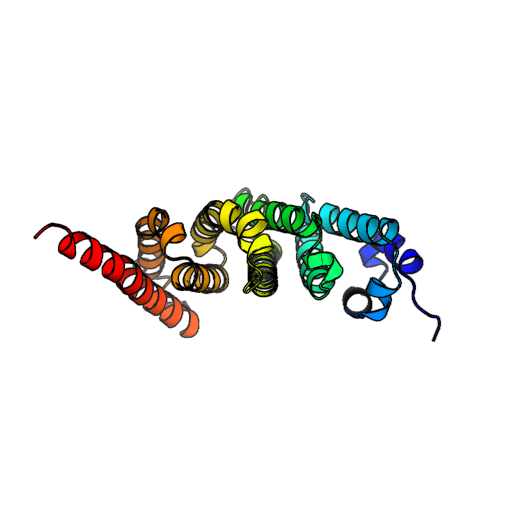0 96.69 178 PHE A N 1
ATOM 1399 C CA . PHE A 1 178 ? 1.851 -0.977 17.470 1.00 96.69 178 PHE A CA 1
ATOM 1400 C C . PHE A 1 178 ? 1.481 -0.335 18.812 1.00 96.69 178 PHE A C 1
ATOM 1402 O O . PHE A 1 178 ? 0.775 0.673 18.832 1.00 96.69 178 PHE A O 1
ATOM 1409 N N . ARG A 1 179 ? 1.967 -0.881 19.933 1.00 94.69 179 ARG A N 1
ATOM 1410 C CA . ARG A 1 179 ? 1.576 -0.495 21.299 1.00 94.69 179 ARG A CA 1
ATOM 1411 C C . ARG A 1 179 ? 1.522 1.023 21.564 1.00 94.69 179 ARG A C 1
ATOM 1413 O O . ARG A 1 179 ? 0.494 1.462 22.081 1.00 94.69 179 ARG A O 1
ATOM 1420 N N . PRO A 1 180 ? 2.514 1.853 21.177 1.00 96.38 180 PRO A N 1
ATOM 1421 C CA . PRO A 1 180 ? 2.471 3.302 21.427 1.00 96.38 180 PRO A CA 1
ATOM 1422 C C . PRO A 1 180 ? 1.293 4.022 20.748 1.00 96.38 180 PRO A C 1
ATOM 1424 O O . PRO A 1 180 ? 0.925 5.126 21.138 1.00 96.38 180 PRO A O 1
ATOM 1427 N N . PHE A 1 181 ? 0.689 3.401 19.733 1.00 97.69 181 PHE A N 1
ATOM 1428 C CA . PHE A 1 181 ? -0.418 3.950 18.954 1.00 97.69 181 PHE A CA 1
ATOM 1429 C C . PHE A 1 181 ? -1.789 3.430 19.398 1.00 97.69 181 PHE A C 1
ATOM 1431 O O . PHE A 1 181 ? -2.802 3.896 18.873 1.00 97.69 181 PHE A O 1
ATOM 1438 N N . GLY A 1 182 ? -1.839 2.495 20.355 1.00 96.75 182 GLY A N 1
ATOM 1439 C CA . GLY A 1 182 ? -3.060 1.796 20.757 1.00 96.75 182 GLY A CA 1
ATOM 1440 C C . GLY A 1 182 ? -4.187 2.742 21.167 1.00 96.75 182 GLY A C 1
ATOM 1441 O O . GLY A 1 182 ? -5.244 2.735 20.544 1.00 96.75 182 GLY A O 1
ATOM 1442 N N . ASN A 1 183 ? -3.928 3.636 22.125 1.00 96.12 183 ASN A N 1
ATOM 1443 C CA . ASN A 1 183 ? -4.926 4.608 22.590 1.00 96.12 183 ASN A CA 1
ATOM 1444 C C . ASN A 1 183 ? -5.411 5.521 21.456 1.00 96.12 183 ASN A C 1
ATOM 1446 O O . ASN A 1 183 ? -6.601 5.800 21.337 1.00 96.12 183 ASN A O 1
ATOM 1450 N N . LYS A 1 184 ? -4.500 5.962 20.578 1.00 97.44 184 LYS A N 1
ATOM 1451 C CA . LYS A 1 184 ? -4.856 6.822 19.441 1.00 97.44 184 LYS A CA 1
ATOM 1452 C C . LYS A 1 184 ? -5.756 6.083 18.447 1.00 97.44 184 LYS A C 1
ATOM 1454 O O . LYS A 1 184 ? -6.691 6.679 17.914 1.00 97.44 184 LYS A O 1
ATOM 1459 N N . PHE A 1 185 ? -5.484 4.802 18.198 1.00 98.19 185 PHE A N 1
ATOM 1460 C CA . PHE A 1 185 ? -6.323 3.968 17.343 1.00 98.19 185 PHE A CA 1
ATOM 1461 C C . PHE A 1 185 ? -7.699 3.722 17.973 1.00 98.19 185 PHE A C 1
ATOM 1463 O O . PHE A 1 185 ? -8.707 3.908 17.295 1.00 98.19 185 PHE A O 1
ATOM 1470 N N . GLU A 1 186 ? -7.750 3.405 19.270 1.00 96.81 186 GLU A N 1
ATOM 1471 C CA . GLU A 1 186 ? -8.998 3.220 20.021 1.00 96.81 186 GLU A CA 1
ATOM 1472 C C . GLU A 1 186 ? -9.906 4.448 19.929 1.00 96.81 186 GLU A C 1
ATOM 1474 O O . GLU A 1 186 ? -11.061 4.331 19.526 1.00 96.81 186 GLU A O 1
ATOM 1479 N N . VAL A 1 187 ? -9.366 5.638 20.212 1.00 95.81 187 VAL A N 1
ATOM 1480 C CA . VAL A 1 187 ? -10.114 6.901 20.126 1.00 95.81 187 VAL A CA 1
ATOM 1481 C C . VAL A 1 187 ? -10.688 7.107 18.722 1.00 95.81 187 VAL A C 1
ATOM 1483 O O . VAL A 1 187 ? -11.842 7.506 18.577 1.00 95.81 187 VAL A O 1
ATOM 1486 N N . LYS A 1 188 ? -9.923 6.803 17.664 1.00 96.00 188 LYS A N 1
ATOM 1487 C CA . LYS A 1 188 ? -10.426 6.915 16.286 1.00 96.00 188 LYS A CA 1
ATOM 1488 C C . LYS A 1 188 ? -11.554 5.927 15.987 1.00 96.00 188 LYS A C 1
ATOM 1490 O O . LYS A 1 188 ? -12.499 6.320 15.310 1.00 96.00 188 LYS A O 1
ATOM 1495 N N . LEU A 1 189 ? -11.484 4.694 16.489 1.00 95.56 189 LEU A N 1
ATOM 1496 C CA . LEU A 1 189 ? -12.552 3.699 16.330 1.00 95.56 189 LEU A CA 1
ATOM 1497 C C . LEU A 1 189 ? -13.821 4.109 17.089 1.00 95.56 189 LEU A C 1
ATOM 1499 O O . LEU A 1 189 ? -14.907 4.068 16.517 1.00 95.56 189 LEU A O 1
ATOM 1503 N N . LEU A 1 190 ? -13.691 4.572 18.335 1.00 94.44 190 LEU A N 1
ATOM 1504 C CA . LEU A 1 190 ? -14.826 5.054 19.129 1.00 94.44 190 LEU A CA 1
ATOM 1505 C C . LEU A 1 190 ? -15.493 6.274 18.485 1.00 94.44 190 LEU A C 1
ATOM 1507 O O . LEU A 1 190 ? -16.716 6.348 18.444 1.00 94.44 190 LEU A O 1
ATOM 1511 N N . ASN A 1 191 ? -14.721 7.183 17.886 1.00 93.00 191 ASN A N 1
ATOM 1512 C CA . ASN A 1 191 ? -15.279 8.315 17.140 1.00 93.00 191 ASN A CA 1
ATOM 1513 C C . ASN A 1 191 ? -16.082 7.886 15.899 1.00 93.00 191 ASN A C 1
ATOM 1515 O O . ASN A 1 191 ? -16.988 8.609 15.484 1.00 93.00 191 ASN A O 1
ATOM 1519 N N . LEU A 1 192 ? -15.768 6.740 15.283 1.00 91.69 192 LEU A N 1
ATOM 1520 C CA . LEU A 1 192 ? -16.585 6.196 14.192 1.00 91.69 192 LEU A CA 1
ATOM 1521 C C . LEU A 1 192 ? -17.919 5.632 14.693 1.00 91.69 192 LEU A C 1
ATOM 1523 O O . LEU A 1 192 ? -18.884 5.656 13.936 1.00 91.69 192 LEU A O 1
ATOM 1527 N N . ILE A 1 193 ? -17.969 5.143 15.936 1.00 91.38 193 ILE A N 1
ATOM 1528 C CA . ILE A 1 193 ? -19.182 4.607 16.571 1.00 91.38 193 ILE A CA 1
ATOM 1529 C C . ILE A 1 193 ? -20.063 5.748 17.088 1.00 91.38 193 ILE A C 1
ATOM 1531 O O . ILE A 1 193 ? -21.230 5.828 16.727 1.00 91.38 193 ILE A O 1
ATOM 1535 N N . ASN A 1 194 ? -19.485 6.657 17.877 1.00 87.12 194 ASN A N 1
ATOM 1536 C CA . ASN A 1 194 ? -20.209 7.707 18.604 1.00 87.12 194 ASN A CA 1
ATOM 1537 C C . ASN A 1 194 ? -20.753 8.826 17.706 1.00 87.12 194 ASN A C 1
ATOM 1539 O O . ASN A 1 194 ? -21.548 9.650 18.147 1.00 87.12 194 ASN A O 1
ATOM 1543 N N . ASN A 1 195 ? -20.329 8.893 16.444 1.00 78.19 195 ASN A N 1
ATOM 1544 C CA . ASN A 1 195 ? -21.015 9.719 15.459 1.00 78.19 195 ASN A CA 1
ATOM 1545 C C . ASN A 1 195 ? -22.299 8.990 15.034 1.00 78.19 195 ASN A C 1
ATOM 1547 O O . ASN A 1 195 ? -22.330 8.361 13.974 1.00 78.19 195 ASN A O 1
ATOM 1551 N N . ASP A 1 196 ? -23.342 9.077 15.868 1.00 56.31 196 ASP A N 1
ATOM 1552 C CA . ASP A 1 196 ? -24.613 8.331 15.770 1.00 56.31 196 ASP A CA 1
ATOM 1553 C C . ASP A 1 196 ? -25.285 8.407 14.387 1.00 56.31 196 ASP A C 1
ATOM 1555 O O . ASP A 1 196 ? -25.952 7.470 13.935 1.00 56.31 196 ASP A O 1
ATOM 1559 N N . SER A 1 197 ? -25.068 9.505 13.659 1.00 61.62 197 SER A N 1
ATOM 1560 C CA . SER A 1 197 ? -25.582 9.697 12.301 1.00 61.62 197 SER A CA 1
ATOM 1561 C C . SER A 1 197 ? -24.768 8.983 11.215 1.00 61.62 197 SER A C 1
ATOM 1563 O O . SER A 1 197 ? -25.291 8.767 10.123 1.00 61.62 197 SER A O 1
ATOM 1565 N N . ASN A 1 198 ? -23.515 8.608 11.482 1.00 70.75 198 ASN A N 1
ATOM 1566 C CA . ASN A 1 198 ? -22.586 8.012 10.518 1.00 70.75 198 ASN A CA 1
ATOM 1567 C C . ASN A 1 198 ? -22.389 6.511 10.731 1.00 70.75 198 ASN A C 1
ATOM 1569 O O . ASN A 1 198 ? -22.346 5.782 9.740 1.00 70.75 198 ASN A O 1
ATOM 1573 N N . PHE A 1 199 ? -22.347 6.026 11.981 1.00 84.00 199 PHE A N 1
ATOM 1574 C CA . PHE A 1 199 ? -22.167 4.591 12.232 1.00 84.00 199 PHE A CA 1
ATOM 1575 C C . PHE A 1 199 ? -23.281 3.772 11.580 1.00 84.00 199 PHE A C 1
ATOM 1577 O O . PHE A 1 199 ? -23.014 2.816 10.855 1.00 84.00 199 PHE A O 1
ATOM 1584 N N . ASN A 1 200 ? -24.534 4.207 11.737 1.00 84.31 200 ASN A N 1
ATOM 1585 C CA . ASN A 1 200 ? -25.692 3.535 11.152 1.00 84.31 200 ASN A CA 1
ATOM 1586 C C . ASN A 1 200 ? -25.683 3.524 9.614 1.00 84.31 200 ASN A C 1
ATOM 1588 O O . ASN A 1 200 ? -26.194 2.567 9.030 1.00 84.31 200 ASN A O 1
ATOM 1592 N N . LYS A 1 201 ? -25.042 4.514 8.976 1.00 86.88 201 LYS A N 1
ATOM 1593 C CA . LYS A 1 201 ? -24.896 4.622 7.513 1.00 86.88 201 LYS A CA 1
ATOM 1594 C C . LYS A 1 201 ? -23.797 3.728 6.939 1.00 86.88 201 LYS A C 1
ATOM 1596 O O . LYS A 1 201 ? -23.776 3.502 5.731 1.00 86.88 201 LYS A O 1
ATOM 1601 N N . PHE A 1 202 ? -22.875 3.232 7.764 1.00 90.75 202 PHE A N 1
ATOM 1602 C CA . PHE A 1 202 ? -21.861 2.299 7.290 1.00 90.75 202 PHE A CA 1
ATOM 1603 C C . PHE A 1 202 ? -22.480 0.956 6.900 1.00 90.75 202 PHE A C 1
ATOM 1605 O O . PHE A 1 202 ? -23.447 0.485 7.507 1.00 90.75 202 PHE A O 1
ATOM 1612 N N . ASN A 1 203 ? -21.886 0.319 5.890 1.00 92.62 203 ASN A N 1
ATOM 1613 C CA . ASN A 1 203 ? -22.232 -1.051 5.535 1.00 92.62 203 ASN A CA 1
ATOM 1614 C C . ASN A 1 203 ? -21.864 -2.015 6.681 1.00 92.62 203 ASN A C 1
ATOM 1616 O O . ASN A 1 203 ? -21.021 -1.706 7.530 1.00 92.62 203 ASN A O 1
ATOM 1620 N N . GLN A 1 204 ? -22.493 -3.192 6.701 1.00 93.81 204 GLN A N 1
ATOM 1621 C CA . GLN A 1 204 ? -22.286 -4.163 7.778 1.00 93.81 204 GLN A CA 1
ATOM 1622 C C . GLN A 1 204 ? -20.818 -4.595 7.891 1.00 93.81 204 GLN A C 1
ATOM 1624 O O . GLN A 1 204 ? -20.278 -4.643 8.990 1.00 93.81 204 GLN A O 1
ATOM 1629 N N . SER A 1 205 ? -20.139 -4.792 6.756 1.00 94.38 205 SER A N 1
ATOM 1630 C CA . SER A 1 205 ? -18.730 -5.194 6.741 1.00 94.38 205 SER A CA 1
ATOM 1631 C C . SER A 1 205 ? -17.820 -4.210 7.480 1.00 94.38 205 SER A C 1
ATOM 1633 O O . SER A 1 205 ? -16.884 -4.643 8.150 1.00 94.38 205 SER A O 1
ATOM 1635 N N . LEU A 1 206 ? -18.056 -2.901 7.358 1.00 94.75 206 LEU A N 1
ATOM 1636 C CA . LEU A 1 206 ? -17.263 -1.888 8.046 1.00 94.75 206 LEU A CA 1
ATOM 1637 C C . LEU A 1 206 ? -17.617 -1.817 9.537 1.00 94.75 206 LEU A C 1
ATOM 1639 O O . LEU A 1 206 ? -16.713 -1.675 10.358 1.00 94.75 206 LEU A O 1
ATOM 1643 N N . LYS A 1 207 ? -18.898 -1.963 9.898 1.00 95.25 207 LYS A N 1
ATOM 1644 C CA . LYS A 1 207 ? -19.325 -2.047 11.306 1.00 95.25 207 LYS A CA 1
ATOM 1645 C C . LYS A 1 207 ? -18.633 -3.212 12.014 1.00 95.25 207 LYS A C 1
ATOM 1647 O O . LYS A 1 207 ? -17.986 -3.002 13.039 1.00 95.25 207 LYS A O 1
ATOM 1652 N N . ASP A 1 208 ? -18.685 -4.400 11.416 1.00 95.75 208 ASP A N 1
ATOM 1653 C CA . ASP A 1 208 ? -18.040 -5.606 11.943 1.00 95.75 208 ASP A CA 1
ATOM 1654 C C . ASP A 1 208 ? -16.528 -5.410 12.074 1.00 95.75 208 ASP A C 1
ATOM 1656 O O . ASP A 1 208 ? -15.932 -5.763 13.090 1.00 95.75 208 ASP A O 1
ATOM 1660 N N . LEU A 1 209 ? -15.903 -4.783 11.073 1.00 96.75 209 LEU A N 1
ATOM 1661 C CA . LEU A 1 209 ? -14.474 -4.490 11.083 1.00 96.75 209 LEU A CA 1
ATOM 1662 C C . LEU A 1 209 ? -14.079 -3.528 12.219 1.00 96.75 209 LEU A C 1
ATOM 1664 O O . LEU A 1 209 ? -13.056 -3.750 12.871 1.00 96.75 209 LEU A O 1
ATOM 1668 N N . ILE A 1 210 ? -14.865 -2.476 12.474 1.00 96.12 210 ILE A N 1
ATOM 1669 C CA . ILE A 1 210 ? -14.623 -1.521 13.570 1.00 96.12 210 ILE A CA 1
ATOM 1670 C C . ILE A 1 210 ? -14.713 -2.235 14.922 1.00 96.12 210 ILE A C 1
ATOM 1672 O O . ILE A 1 210 ? -13.800 -2.117 15.744 1.00 96.12 210 ILE A O 1
ATOM 1676 N N . LEU A 1 211 ? -15.779 -3.010 15.137 1.00 95.56 211 LEU A N 1
ATOM 1677 C CA . LEU A 1 211 ? -15.998 -3.741 16.387 1.00 95.56 211 LEU A CA 1
ATOM 1678 C C . LEU A 1 211 ? -14.914 -4.803 16.612 1.00 95.56 211 LEU A C 1
ATOM 1680 O O . LEU A 1 211 ? -14.316 -4.858 17.689 1.00 95.56 211 LEU A O 1
ATOM 1684 N N . LEU A 1 212 ? -14.577 -5.580 15.578 1.00 96.38 212 LEU A N 1
ATOM 1685 C CA . LEU A 1 212 ? -13.476 -6.544 15.615 1.00 96.38 212 LEU A CA 1
ATOM 1686 C C . LEU A 1 212 ? -12.148 -5.865 15.971 1.00 96.38 212 LEU A C 1
ATOM 1688 O O . LEU A 1 212 ? -11.372 -6.400 16.761 1.00 96.38 212 LEU A O 1
ATOM 1692 N N . SER A 1 213 ? -11.889 -4.675 15.425 1.00 96.44 213 SER A N 1
ATOM 1693 C CA . SER A 1 213 ? -10.663 -3.921 15.715 1.00 96.44 213 SER A CA 1
ATOM 1694 C C . SER A 1 213 ? -10.552 -3.530 17.182 1.00 96.44 213 SER A C 1
ATOM 1696 O O . SER A 1 213 ? -9.472 -3.662 17.753 1.00 96.44 213 SER A O 1
ATOM 1698 N N . LEU A 1 214 ? -11.651 -3.086 17.802 1.00 95.81 214 LEU A N 1
ATOM 1699 C CA . LEU A 1 214 ? -11.683 -2.762 19.232 1.00 95.81 214 LEU A CA 1
ATOM 1700 C C . LEU A 1 214 ? -11.377 -3.994 20.088 1.00 95.81 214 LEU A C 1
ATOM 1702 O O . LEU A 1 214 ? -10.535 -3.927 20.986 1.00 95.81 214 LEU A O 1
ATOM 1706 N N . VAL A 1 215 ? -12.004 -5.131 19.771 1.00 95.00 215 VAL A N 1
ATOM 1707 C CA . VAL A 1 215 ? -11.770 -6.402 20.476 1.00 95.00 215 VAL A CA 1
ATOM 1708 C C . VAL A 1 215 ? -10.310 -6.833 20.346 1.00 95.00 215 VAL A C 1
ATOM 1710 O O . VAL A 1 215 ? -9.650 -7.106 21.349 1.00 95.00 215 VAL A O 1
ATOM 1713 N N . LEU A 1 216 ? -9.774 -6.845 19.123 1.00 94.62 216 LEU A N 1
ATOM 1714 C CA . LEU A 1 216 ? -8.387 -7.235 18.869 1.00 94.62 216 LEU A CA 1
ATOM 1715 C C . LEU A 1 216 ? -7.394 -6.293 19.544 1.00 94.62 216 LEU A C 1
ATOM 1717 O O . LEU A 1 216 ? -6.373 -6.759 20.048 1.00 94.62 216 LEU A O 1
ATOM 1721 N N . LEU A 1 217 ? -7.681 -4.993 19.580 1.00 94.06 217 LEU A N 1
ATOM 1722 C CA . LEU A 1 217 ? -6.836 -4.018 20.253 1.00 94.06 217 LEU A CA 1
ATOM 1723 C C . LEU A 1 217 ? -6.744 -4.311 21.750 1.00 94.06 217 LEU A C 1
ATOM 1725 O O . LEU A 1 217 ? -5.640 -4.427 22.282 1.00 94.06 217 LEU A O 1
ATOM 1729 N N . LYS A 1 218 ? -7.887 -4.506 22.419 1.00 90.44 218 LYS A N 1
ATOM 1730 C CA . LYS A 1 218 ? -7.907 -4.858 23.844 1.00 90.44 218 LYS A CA 1
ATOM 1731 C C . LYS A 1 218 ? -7.226 -6.195 24.102 1.00 90.44 218 LYS A C 1
ATOM 1733 O O . LYS A 1 218 ? -6.411 -6.285 25.015 1.00 90.44 218 LYS A O 1
ATOM 1738 N N . PHE A 1 219 ? -7.494 -7.213 23.289 1.00 89.62 219 PHE A N 1
ATOM 1739 C CA . PHE A 1 219 ? -6.893 -8.538 23.448 1.00 89.62 219 PHE A CA 1
ATOM 1740 C C . PHE A 1 219 ? -5.365 -8.517 23.296 1.00 89.62 219 PHE A C 1
ATOM 1742 O O . PHE A 1 219 ? -4.649 -9.017 24.161 1.00 89.62 219 PHE A O 1
ATOM 1749 N N . ASN A 1 220 ? -4.845 -7.909 22.227 1.00 85.69 220 ASN A N 1
ATOM 1750 C CA . ASN A 1 220 ? -3.405 -7.922 21.953 1.00 85.69 220 ASN A CA 1
ATOM 1751 C C . ASN A 1 220 ? -2.619 -7.029 22.920 1.00 85.69 220 ASN A C 1
ATOM 1753 O O . ASN A 1 220 ? -1.499 -7.376 23.282 1.00 85.69 220 ASN A O 1
ATOM 1757 N N . LEU A 1 221 ? -3.199 -5.914 23.377 1.00 80.06 221 LEU A N 1
ATOM 1758 C CA . LEU A 1 221 ? -2.515 -5.015 24.310 1.00 80.06 221 LEU A CA 1
ATOM 1759 C C . LEU A 1 221 ? -2.664 -5.429 25.786 1.00 80.06 221 LEU A C 1
ATOM 1761 O O . LEU A 1 221 ? -1.837 -5.035 26.603 1.00 80.06 221 LEU A O 1
ATOM 1765 N N . SER A 1 222 ? -3.665 -6.243 26.148 1.00 75.19 222 SER A N 1
ATOM 1766 C CA . SER A 1 222 ? -3.829 -6.762 27.522 1.00 75.19 222 SER A CA 1
ATOM 1767 C C . SER A 1 222 ? -2.991 -8.012 27.820 1.00 75.19 222 SER A C 1
ATOM 1769 O O . SER A 1 222 ? -2.492 -8.152 28.940 1.00 75.19 222 SER A O 1
ATOM 1771 N N . ARG A 1 223 ? -2.776 -8.899 26.835 1.00 60.81 223 ARG A N 1
ATOM 1772 C CA . ARG A 1 223 ? -1.968 -10.128 27.003 1.00 60.81 223 ARG A CA 1
ATOM 1773 C C . ARG A 1 223 ? -0.505 -9.872 27.358 1.00 60.81 223 ARG A C 1
ATOM 1775 O O . ARG A 1 223 ? 0.122 -10.724 27.967 1.00 60.81 223 ARG A O 1
ATOM 1782 N N . GLU A 1 224 ? 0.042 -8.719 26.990 1.00 53.19 224 GLU A N 1
ATOM 1783 C CA . GLU A 1 224 ? 1.441 -8.383 27.284 1.00 53.19 224 GLU A CA 1
ATOM 1784 C C . GLU A 1 224 ? 1.604 -7.633 28.624 1.00 53.19 224 GLU A C 1
ATOM 1786 O O . GLU A 1 224 ? 2.713 -7.549 29.143 1.00 53.19 224 GLU A O 1
ATOM 1791 N N . ASN A 1 225 ? 0.517 -7.126 29.226 1.00 49.34 225 ASN A N 1
ATOM 1792 C CA . ASN A 1 225 ? 0.552 -6.542 30.576 1.00 49.34 225 ASN A CA 1
ATOM 1793 C C . ASN A 1 225 ? 0.538 -7.616 31.675 1.00 49.34 225 ASN A C 1
ATOM 1795 O O . ASN A 1 225 ? 1.077 -7.397 32.756 1.00 49.34 225 ASN A O 1
ATOM 1799 N N . SER A 1 226 ? -0.044 -8.785 31.400 1.00 44.88 226 SER A N 1
ATOM 1800 C CA . SER A 1 226 ? -0.107 -9.911 32.344 1.00 44.88 226 SER A CA 1
ATOM 1801 C C . SER A 1 226 ? 1.256 -10.586 32.544 1.00 44.88 226 SER A C 1
ATOM 1803 O O . SER A 1 226 ? 1.550 -11.051 33.642 1.00 44.88 226 SER A O 1
ATOM 1805 N N . THR A 1 227 ? 2.130 -10.569 31.535 1.00 44.69 227 THR A N 1
ATOM 1806 C CA . THR A 1 227 ? 3.501 -11.098 31.631 1.00 44.69 227 THR A CA 1
ATOM 1807 C C . THR A 1 227 ? 4.427 -10.214 32.471 1.00 44.69 227 THR A C 1
ATOM 1809 O O . THR A 1 227 ? 5.318 -10.733 33.134 1.00 44.69 227 THR A O 1
ATOM 1812 N N . SER A 1 228 ? 4.199 -8.897 32.508 1.00 40.38 228 SER A N 1
ATOM 1813 C CA . SER A 1 228 ? 4.985 -7.959 33.331 1.00 40.38 228 SER A CA 1
ATOM 1814 C C . SER A 1 228 ? 4.687 -8.076 34.831 1.00 40.38 228 SER A C 1
ATOM 1816 O O . SER A 1 228 ? 5.532 -7.731 35.650 1.00 40.38 228 SER A O 1
ATOM 1818 N N . ILE A 1 229 ? 3.503 -8.576 35.199 1.00 41.75 229 ILE A N 1
ATOM 1819 C CA . ILE A 1 229 ? 3.090 -8.757 36.601 1.00 41.75 229 ILE A CA 1
ATOM 1820 C C . ILE A 1 229 ? 3.665 -10.061 37.184 1.00 41.75 229 ILE A C 1
ATOM 1822 O O . ILE A 1 229 ? 3.887 -10.150 38.385 1.00 41.75 229 ILE A O 1
ATOM 1826 N N . MET A 1 230 ? 3.994 -11.052 36.347 1.00 43.06 230 MET A N 1
ATOM 1827 C CA . MET A 1 230 ? 4.585 -12.322 36.798 1.00 43.06 230 MET A CA 1
ATOM 1828 C C . MET A 1 230 ? 6.089 -12.256 37.124 1.00 43.06 230 MET A C 1
ATOM 1830 O O . MET A 1 230 ? 6.627 -13.243 37.608 1.00 43.06 230 MET A O 1
ATOM 1834 N N . ILE A 1 231 ? 6.776 -11.131 36.885 1.00 45.03 231 ILE A N 1
ATOM 1835 C CA . ILE A 1 231 ? 8.223 -10.977 37.166 1.00 45.03 231 ILE A CA 1
ATOM 1836 C C . ILE A 1 231 ? 8.476 -10.259 38.513 1.00 45.03 231 ILE A C 1
ATOM 1838 O O . ILE A 1 231 ? 9.618 -10.045 38.902 1.00 45.03 231 ILE A O 1
ATOM 1842 N N . LEU A 1 232 ? 7.423 -9.903 39.259 1.00 40.78 232 LEU A N 1
ATOM 1843 C CA . LEU A 1 232 ? 7.526 -9.153 40.521 1.00 40.78 232 LEU A CA 1
ATOM 1844 C C . LEU A 1 232 ? 7.032 -9.904 41.771 1.00 40.78 232 LEU A C 1
ATOM 1846 O O . LEU A 1 232 ? 6.808 -9.259 42.792 1.00 40.78 232 LEU A O 1
ATOM 1850 N N . ASN A 1 233 ? 6.921 -11.234 41.720 1.00 35.94 233 ASN A N 1
ATOM 1851 C CA . ASN A 1 233 ? 6.651 -12.067 42.899 1.00 35.94 233 ASN A CA 1
ATOM 1852 C C . ASN A 1 233 ? 7.762 -13.089 43.123 1.00 35.94 233 ASN A C 1
ATOM 1854 O O . ASN A 1 233 ? 8.061 -13.831 42.161 1.00 35.94 233 ASN A O 1
#